Protein AF-A0AAD7ZUQ7-F1 (afdb_monomer_lite)

Sequence (195 aa):
MGGTSYNLFCIHCNQLICEVAKWKVNKKGKIAIPDIINVTTRDAEDAVNKDLLCYCGECIGEALQMKTCWKYFLNSAKITRSVIHNSDKMTDKQSSSSRKLTSNKETDKKSSLCDCNKSAEILEMKSRFENLEKQMNSMNEEYINKFKDMSKMLILYKLEITRLQEVIWSLHPEFDLNAAFTVDTSNISLALNNC

Structure (mmCIF, N/CA/C/O backbone):
data_AF-A0AAD7ZUQ7-F1
#
_entry.id   AF-A0AAD7ZUQ7-F1
#
loop_
_atom_site.group_PDB
_atom_site.id
_atom_site.type_symbol
_atom_site.label_atom_id
_atom_site.label_alt_id
_atom_site.label_comp_id
_atom_site.label_asym_id
_atom_site.label_entity_id
_atom_site.label_seq_id
_atom_site.pdbx_PDB_ins_code
_atom_site.Cartn_x
_atom_site.Cartn_y
_atom_site.Cartn_z
_atom_site.occupancy
_atom_site.B_iso_or_equiv
_atom_site.auth_seq_id
_atom_site.auth_comp_id
_atom_site.auth_asym_id
_atom_site.auth_atom_id
_atom_site.pdbx_PDB_model_num
ATOM 1 N N . MET A 1 1 ? -8.459 29.807 21.500 1.00 40.66 1 MET A N 1
ATOM 2 C CA . MET A 1 1 ? -9.681 29.098 21.060 1.00 40.66 1 MET A CA 1
ATOM 3 C C . MET A 1 1 ? -9.259 27.738 20.526 1.00 40.66 1 MET A C 1
ATOM 5 O O . MET A 1 1 ? -8.658 27.691 19.462 1.00 40.66 1 MET A O 1
ATOM 9 N N . GLY A 1 2 ? -9.452 26.669 21.303 1.00 43.59 2 GLY A N 1
ATOM 10 C CA . GLY A 1 2 ? -9.072 25.315 20.888 1.00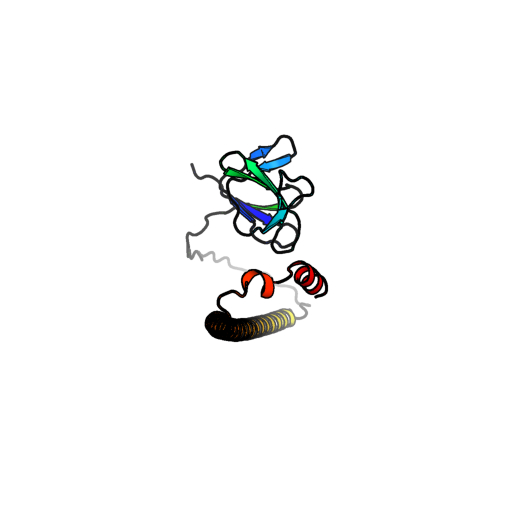 43.59 2 GLY A CA 1
ATOM 11 C C . GLY A 1 2 ? -9.994 24.830 19.773 1.00 43.59 2 GLY A C 1
ATOM 12 O O . GLY A 1 2 ? -11.207 24.801 19.959 1.00 43.59 2 GLY A O 1
ATOM 13 N N . GLY A 1 3 ? -9.439 24.525 18.601 1.00 57.44 3 GLY A N 1
ATOM 14 C CA . GLY A 1 3 ? -10.188 23.862 17.538 1.00 57.44 3 GLY A CA 1
ATOM 15 C C . GLY A 1 3 ? -10.367 22.391 17.892 1.00 57.44 3 GLY A C 1
ATOM 16 O O . GLY A 1 3 ? -9.402 21.741 18.282 1.00 57.44 3 GLY A O 1
ATOM 17 N N . THR A 1 4 ? -11.590 21.875 17.787 1.00 66.69 4 THR A N 1
ATOM 18 C CA . THR A 1 4 ? -11.849 20.438 17.896 1.00 66.69 4 THR A CA 1
ATOM 19 C C . THR A 1 4 ? -11.223 19.746 16.691 1.00 66.69 4 THR A C 1
ATOM 21 O O . THR A 1 4 ? -11.653 19.989 15.565 1.00 66.69 4 THR A O 1
ATOM 24 N N . SER A 1 5 ? -10.205 18.924 16.924 1.00 78.00 5 SER A N 1
ATOM 25 C CA . SER A 1 5 ? -9.640 18.060 15.891 1.00 78.00 5 SER A CA 1
ATOM 26 C C . SER A 1 5 ? -10.465 16.790 15.767 1.00 78.00 5 SER A C 1
ATOM 28 O O . SER A 1 5 ? -10.996 16.272 16.752 1.00 78.00 5 SER A O 1
ATOM 30 N N . TYR A 1 6 ? -10.589 16.302 14.542 1.00 82.94 6 TYR A N 1
ATOM 31 C CA . TYR A 1 6 ? -11.360 15.121 14.216 1.00 82.94 6 TYR A CA 1
ATOM 32 C C . TYR A 1 6 ? -10.500 14.148 13.424 1.00 82.94 6 TYR A C 1
ATOM 34 O O . TYR A 1 6 ? -9.771 14.547 12.516 1.00 82.94 6 TYR A O 1
ATOM 42 N N . ASN A 1 7 ? -10.679 12.869 13.719 1.00 88.56 7 ASN A N 1
ATOM 43 C CA . ASN A 1 7 ? -10.114 11.785 12.935 1.00 88.56 7 ASN A CA 1
ATOM 44 C C . ASN A 1 7 ? -11.197 11.214 12.026 1.00 88.56 7 ASN A C 1
ATOM 46 O O . ASN A 1 7 ? -12.319 10.953 12.472 1.00 88.56 7 ASN A O 1
ATOM 50 N N . LEU A 1 8 ? -10.863 11.052 10.748 1.00 88.56 8 LEU A N 1
ATOM 51 C CA . LEU A 1 8 ? -11.723 10.436 9.747 1.00 88.56 8 LEU A CA 1
ATOM 52 C C . LEU A 1 8 ? -11.263 9.007 9.495 1.00 88.56 8 LEU A C 1
ATOM 54 O O . LEU A 1 8 ? -10.104 8.774 9.157 1.00 88.56 8 LEU A O 1
ATOM 58 N N . PHE A 1 9 ? -12.193 8.070 9.620 1.00 89.94 9 PHE A N 1
ATOM 59 C CA . PHE A 1 9 ? -11.964 6.645 9.430 1.00 89.94 9 PHE A CA 1
ATOM 60 C C . PHE A 1 9 ? -12.828 6.132 8.292 1.00 89.94 9 PHE A C 1
ATOM 62 O O . PHE A 1 9 ? -13.917 6.649 8.051 1.00 89.94 9 PHE A O 1
ATOM 69 N N . CYS A 1 10 ? -12.373 5.104 7.594 1.00 90.50 10 CYS A N 1
ATOM 70 C CA . CYS A 1 10 ? -13.232 4.402 6.647 1.00 90.50 10 CYS A CA 1
ATOM 71 C C . CYS A 1 10 ? -14.245 3.538 7.407 1.00 90.50 10 CYS A C 1
ATOM 73 O O . CYS A 1 10 ? -13.874 2.841 8.346 1.00 90.50 10 CYS A O 1
ATOM 75 N N . ILE A 1 11 ? -15.506 3.531 6.975 1.00 91.88 11 ILE A N 1
ATOM 76 C CA . ILE A 1 11 ? -16.563 2.738 7.627 1.00 91.88 11 ILE A CA 1
ATOM 77 C C . ILE A 1 11 ? -16.284 1.230 7.556 1.00 91.88 11 ILE A C 1
ATOM 79 O O . ILE A 1 11 ? -16.612 0.508 8.490 1.00 91.88 11 ILE A O 1
ATOM 83 N N . HIS A 1 12 ? -15.671 0.755 6.468 1.00 89.69 12 HIS A N 1
ATOM 84 C CA . HIS A 1 12 ? -15.488 -0.677 6.225 1.00 89.69 12 HIS A CA 1
ATOM 85 C C . HIS A 1 12 ? -14.294 -1.266 6.989 1.00 89.69 12 HIS A C 1
ATOM 87 O O . HIS A 1 12 ? -14.401 -2.315 7.613 1.00 89.69 12 HIS A O 1
ATOM 93 N N . CYS A 1 13 ? -13.139 -0.602 6.913 1.00 88.56 13 CYS A N 1
ATOM 94 C CA . CYS A 1 13 ? -11.873 -1.077 7.484 1.00 88.56 13 CYS A CA 1
ATOM 95 C C . CYS A 1 13 ? -11.559 -0.451 8.854 1.00 88.56 13 CYS A C 1
ATOM 97 O O . CYS A 1 13 ? -10.597 -0.852 9.499 1.00 88.56 13 CYS A O 1
ATOM 99 N N . ASN A 1 14 ? -12.317 0.572 9.272 1.00 89.00 14 ASN A N 1
ATOM 100 C CA . ASN A 1 14 ? -12.024 1.440 10.419 1.00 89.00 14 ASN A CA 1
ATOM 101 C C . ASN A 1 14 ? -10.593 2.021 10.423 1.00 89.00 14 ASN A C 1
ATOM 103 O O . ASN A 1 14 ? -10.089 2.458 11.454 1.00 89.00 14 ASN A O 1
ATOM 107 N N . GLN A 1 15 ? -9.935 2.048 9.260 1.00 88.44 15 GLN A N 1
ATOM 108 C CA . GLN A 1 15 ? -8.589 2.584 9.105 1.00 88.44 15 GLN A CA 1
ATOM 109 C C . GLN A 1 15 ? -8.639 4.111 9.098 1.00 88.44 15 GLN A C 1
ATOM 111 O O . GLN A 1 15 ? -9.523 4.707 8.474 1.00 88.44 15 GLN A O 1
ATOM 116 N N . LEU A 1 16 ? -7.668 4.739 9.761 1.00 88.62 16 LEU A N 1
ATOM 117 C CA . LEU A 1 16 ? -7.500 6.189 9.765 1.00 88.62 16 LEU A CA 1
ATOM 118 C C . LEU A 1 16 ? -7.130 6.691 8.361 1.00 88.62 16 LEU A C 1
ATOM 120 O O . LEU A 1 16 ? -6.095 6.309 7.815 1.00 88.62 16 LEU A O 1
ATOM 124 N N . ILE A 1 17 ? -7.964 7.571 7.808 1.00 87.69 17 ILE A N 1
ATOM 125 C CA . ILE A 1 17 ? -7.781 8.199 6.492 1.00 87.69 17 ILE A CA 1
ATOM 126 C C . ILE A 1 17 ? -7.044 9.533 6.637 1.00 87.69 17 ILE A C 1
ATOM 128 O O . ILE A 1 17 ? -6.141 9.841 5.857 1.00 87.69 17 ILE A O 1
ATOM 132 N N . CYS A 1 18 ? -7.471 10.352 7.600 1.00 87.12 18 CYS A N 1
ATOM 133 C CA . CYS A 1 18 ? -7.035 11.736 7.733 1.00 87.12 18 CYS A CA 1
ATOM 134 C C . CYS A 1 18 ? -7.275 12.252 9.158 1.00 87.12 18 CYS A C 1
ATOM 136 O O . CYS A 1 18 ? -8.329 11.995 9.748 1.00 87.12 18 CYS A O 1
ATOM 138 N N . GLU A 1 19 ? -6.323 13.026 9.673 1.00 86.31 19 GLU A N 1
ATOM 139 C CA . GLU A 1 19 ? -6.466 13.818 10.893 1.00 86.31 19 GLU A CA 1
ATOM 140 C C . GLU A 1 19 ? -6.674 15.281 10.501 1.00 86.31 19 GLU A C 1
ATOM 142 O O . GLU A 1 19 ? -5.844 15.888 9.824 1.00 86.31 19 GLU A O 1
ATOM 147 N N . VAL A 1 20 ? -7.804 15.867 10.892 1.00 78.19 20 VAL A N 1
ATOM 148 C CA . VAL A 1 20 ? -8.197 17.200 10.425 1.00 78.19 20 VAL A CA 1
ATOM 149 C C . VAL A 1 20 ? -8.766 18.040 11.548 1.00 78.19 20 VAL A C 1
ATOM 151 O O . VAL A 1 20 ? -9.761 17.702 12.184 1.00 78.19 20 VAL A O 1
ATOM 154 N N . ALA A 1 21 ? -8.181 19.223 11.723 1.00 62.34 21 ALA A N 1
ATOM 155 C CA . ALA A 1 21 ? -8.730 20.248 12.602 1.00 62.34 21 ALA A CA 1
ATOM 156 C C . ALA A 1 21 ? -10.045 20.832 12.055 1.00 62.34 21 ALA A C 1
ATOM 158 O O . ALA A 1 21 ? -10.927 21.219 12.818 1.00 62.34 21 ALA A O 1
ATOM 159 N N . LYS A 1 22 ? -10.174 20.946 10.723 1.00 68.69 22 LYS A N 1
ATOM 160 C CA . LYS A 1 22 ? -11.359 21.477 10.031 1.00 68.69 22 LYS A CA 1
ATOM 161 C C . LYS A 1 22 ? -11.483 20.861 8.637 1.00 68.69 22 LYS A C 1
ATOM 163 O O . LYS A 1 22 ? -10.499 20.806 7.906 1.00 68.69 22 LYS A O 1
ATOM 168 N N . TRP A 1 23 ? -12.702 20.510 8.234 1.00 79.94 23 TRP A N 1
ATOM 169 C CA . TRP A 1 23 ? -13.040 20.156 6.852 1.00 79.94 23 TRP A CA 1
ATOM 170 C C . TRP A 1 23 ? -14.222 20.983 6.345 1.00 79.94 23 TRP A C 1
ATOM 172 O O . TRP A 1 23 ? -14.949 21.602 7.125 1.00 79.94 23 TRP A O 1
ATOM 182 N N . LYS A 1 24 ? -14.433 20.988 5.026 1.00 81.50 24 LYS A N 1
ATOM 183 C CA . LYS A 1 24 ? -15.590 21.637 4.389 1.00 81.50 24 LYS A CA 1
ATOM 184 C C . LYS A 1 24 ? -16.377 20.615 3.587 1.00 81.50 24 LYS A C 1
ATOM 186 O O . LYS A 1 24 ? -15.788 19.834 2.855 1.00 81.50 24 LYS A O 1
ATOM 191 N N . VAL A 1 25 ? -17.702 20.645 3.678 1.00 83.69 25 VAL A N 1
ATOM 192 C CA . VAL A 1 25 ? -18.568 19.834 2.812 1.00 83.69 25 VAL A CA 1
ATOM 193 C C . VAL A 1 25 ? -18.953 20.673 1.597 1.00 83.69 25 VAL A C 1
ATOM 195 O O . VAL A 1 25 ? -19.347 21.831 1.740 1.00 83.69 25 VAL A O 1
ATOM 198 N N . ASN A 1 26 ? -18.781 20.132 0.394 1.00 82.94 26 ASN A N 1
ATOM 199 C CA . ASN A 1 26 ? -19.150 20.823 -0.838 1.00 82.94 26 ASN A CA 1
ATOM 200 C C . ASN A 1 26 ? -20.665 20.713 -1.114 1.00 82.94 26 ASN A C 1
ATOM 202 O O . ASN A 1 26 ? -21.381 19.947 -0.473 1.00 82.94 26 ASN A O 1
ATOM 206 N N . LYS A 1 27 ? -21.162 21.446 -2.121 1.00 81.38 27 LYS A N 1
ATOM 207 C CA . LYS A 1 27 ? -22.586 21.414 -2.522 1.00 81.38 27 LYS A CA 1
ATOM 208 C C . LYS A 1 27 ? -23.075 20.031 -2.988 1.00 81.38 27 LYS A C 1
ATOM 210 O O . LYS A 1 27 ? -24.276 19.815 -3.052 1.00 81.38 27 LYS A O 1
ATOM 215 N N . LYS A 1 28 ? -22.158 19.113 -3.314 1.00 80.75 28 LYS A N 1
ATOM 216 C CA . LYS A 1 28 ? -22.439 17.723 -3.706 1.00 80.75 28 LYS A CA 1
ATOM 217 C C . LYS A 1 28 ? -22.363 16.746 -2.518 1.00 80.75 28 LYS A C 1
ATOM 219 O O . LYS A 1 28 ? -22.351 15.542 -2.734 1.00 80.75 28 LYS A O 1
ATOM 224 N N . GLY A 1 29 ? -22.250 17.237 -1.279 1.00 82.00 29 GLY A N 1
ATOM 225 C CA . GLY A 1 29 ? -22.188 16.398 -0.076 1.00 82.00 29 GLY A CA 1
ATOM 226 C C . GLY A 1 29 ? -20.851 15.679 0.160 1.00 82.00 29 GLY A C 1
ATOM 227 O O . GLY A 1 29 ? -20.760 14.856 1.073 1.00 82.00 29 GLY A O 1
ATOM 228 N N . LYS A 1 30 ? -19.807 15.985 -0.625 1.00 87.31 30 LYS A N 1
ATOM 229 C CA . LYS A 1 30 ? -18.455 15.425 -0.458 1.00 87.31 30 LYS A CA 1
ATOM 230 C C . LYS A 1 30 ? -17.629 16.274 0.508 1.00 87.31 30 LYS A C 1
ATOM 232 O O . LYS A 1 30 ? -17.716 17.504 0.491 1.00 87.31 30 LYS A O 1
ATOM 237 N N . ILE A 1 31 ? -16.807 15.627 1.326 1.00 87.81 31 ILE A N 1
ATOM 238 C CA . ILE A 1 31 ? -15.946 16.269 2.321 1.00 87.81 31 ILE A CA 1
ATOM 239 C C . ILE A 1 31 ? -14.605 16.620 1.680 1.00 87.81 31 ILE A C 1
ATOM 241 O O . ILE A 1 31 ? -13.828 15.740 1.335 1.00 87.81 31 ILE A O 1
ATOM 245 N N . ALA A 1 32 ? -14.329 17.910 1.526 1.00 88.56 32 ALA A N 1
ATOM 246 C CA . ALA A 1 32 ? -13.039 18.414 1.088 1.00 88.56 32 ALA A CA 1
ATOM 247 C C . ALA A 1 32 ? -12.053 18.424 2.261 1.00 88.56 32 ALA A C 1
ATOM 249 O O . ALA A 1 32 ? -12.310 19.076 3.284 1.00 88.56 32 ALA A O 1
ATOM 250 N N . ILE A 1 33 ? -10.926 17.739 2.080 1.00 86.94 33 ILE A N 1
ATOM 251 C CA . ILE A 1 33 ? -9.844 17.650 3.064 1.00 86.94 33 ILE A CA 1
ATOM 252 C C . ILE A 1 33 ? -8.528 18.176 2.473 1.00 86.94 33 ILE A C 1
ATOM 254 O O . ILE A 1 33 ? -8.328 18.096 1.257 1.00 86.94 33 ILE A O 1
ATOM 258 N N . PRO A 1 34 ? -7.660 18.772 3.308 1.00 79.94 34 PRO A N 1
ATOM 259 C CA . PRO A 1 34 ? -6.405 19.355 2.848 1.00 79.94 34 PRO A CA 1
ATOM 260 C C . PRO A 1 34 ? -5.344 18.302 2.528 1.00 79.94 34 PRO A C 1
ATOM 262 O O . PRO A 1 34 ? -4.532 18.539 1.641 1.00 79.94 34 PRO A O 1
ATOM 265 N N . ASP A 1 35 ? -5.355 17.171 3.232 1.00 81.25 35 ASP A N 1
ATOM 266 C CA . ASP A 1 35 ? -4.316 16.152 3.125 1.00 81.25 35 ASP A CA 1
ATOM 267 C C . ASP A 1 35 ? -4.860 14.762 3.470 1.00 81.25 35 ASP A C 1
ATOM 269 O O . ASP A 1 35 ? -5.930 14.644 4.074 1.00 81.25 35 ASP A O 1
ATOM 273 N N . ILE A 1 36 ? -4.131 13.723 3.080 1.00 83.06 36 ILE A N 1
ATOM 274 C CA . ILE A 1 36 ? -4.490 12.318 3.261 1.00 83.06 36 ILE A CA 1
ATOM 275 C C . ILE A 1 36 ? -3.282 11.500 3.731 1.00 83.06 36 ILE A C 1
ATOM 277 O O . ILE A 1 36 ? -2.163 11.761 3.313 1.00 83.06 36 ILE A O 1
ATOM 281 N N . ILE A 1 37 ? -3.506 10.498 4.588 1.00 79.06 37 ILE A N 1
ATOM 282 C CA . ILE A 1 37 ? -2.415 9.710 5.187 1.00 79.06 37 ILE A CA 1
ATOM 283 C C . ILE A 1 37 ? -2.319 8.325 4.533 1.00 79.06 37 ILE A C 1
ATOM 285 O O . ILE A 1 37 ? -1.346 8.023 3.851 1.00 79.06 37 ILE A O 1
ATOM 289 N N . ASN A 1 38 ? -3.341 7.481 4.714 1.00 68.56 38 ASN A N 1
ATOM 290 C CA . ASN A 1 38 ? -3.289 6.055 4.363 1.00 68.56 38 ASN A CA 1
ATOM 291 C C . ASN A 1 38 ? -4.295 5.698 3.262 1.00 68.56 38 ASN A C 1
ATOM 293 O O . ASN A 1 38 ? -5.295 5.021 3.509 1.00 68.56 38 ASN A O 1
ATOM 297 N N . VAL A 1 39 ? -4.053 6.181 2.048 1.00 80.25 39 VAL A N 1
ATOM 298 C CA . VAL A 1 39 ? -4.962 5.994 0.906 1.00 80.25 39 VAL A CA 1
ATOM 299 C C . VAL A 1 39 ? -4.156 5.731 -0.350 1.00 80.25 39 VAL A C 1
ATOM 301 O O . VAL A 1 39 ? -3.125 6.361 -0.577 1.00 80.25 39 VAL A O 1
ATOM 304 N N . THR A 1 40 ? -4.646 4.814 -1.175 1.00 83.69 40 THR A N 1
ATOM 305 C CA . THR A 1 40 ? -4.102 4.559 -2.509 1.00 83.69 40 THR A CA 1
ATOM 306 C C . THR A 1 40 ? -4.994 5.209 -3.562 1.00 83.69 40 THR A C 1
ATOM 308 O O . THR A 1 40 ? -6.180 5.451 -3.331 1.00 83.69 40 THR A O 1
ATOM 311 N N . THR A 1 41 ? -4.423 5.545 -4.720 1.00 84.31 41 THR A N 1
ATOM 312 C CA . THR A 1 41 ? -5.174 6.119 -5.844 1.00 84.31 41 THR A CA 1
ATOM 313 C C . THR A 1 41 ? -5.295 5.112 -6.975 1.00 84.31 41 THR A C 1
ATOM 315 O O . THR A 1 41 ? -4.293 4.492 -7.334 1.00 84.31 41 THR A O 1
ATOM 318 N N . ARG A 1 42 ? -6.471 5.014 -7.591 1.00 85.31 42 ARG A N 1
ATOM 319 C CA . ARG A 1 42 ? -6.692 4.285 -8.847 1.00 85.31 42 ARG A CA 1
ATOM 320 C C . ARG A 1 42 ? -7.170 5.265 -9.911 1.00 85.31 42 ARG A C 1
ATOM 322 O O . ARG A 1 42 ? -7.881 6.211 -9.584 1.00 85.31 42 ARG A O 1
ATOM 329 N N . ASP A 1 43 ? -6.773 5.070 -11.162 1.00 83.25 43 ASP A N 1
ATOM 330 C CA . ASP A 1 43 ? -7.296 5.894 -12.252 1.00 83.25 43 ASP A CA 1
ATOM 331 C C . ASP A 1 43 ? -8.809 5.665 -12.368 1.00 83.25 43 ASP A C 1
ATOM 333 O O . ASP A 1 43 ? -9.268 4.520 -12.401 1.00 83.25 43 ASP A O 1
ATOM 337 N N . ALA A 1 44 ? -9.583 6.752 -12.321 1.00 76.12 44 ALA A N 1
ATOM 338 C CA . ALA A 1 44 ? -11.022 6.677 -12.525 1.00 76.12 44 ALA A CA 1
ATOM 339 C C . ALA A 1 44 ? -11.315 6.518 -14.025 1.00 76.12 44 ALA A C 1
ATOM 341 O O . ALA A 1 44 ? -10.471 6.823 -14.868 1.00 76.12 44 ALA A O 1
ATOM 342 N N . GLU A 1 45 ? -12.529 6.079 -14.363 1.00 72.12 45 GLU A N 1
ATOM 343 C CA . GLU A 1 45 ? -12.979 5.958 -15.761 1.00 72.12 45 GLU A CA 1
ATOM 344 C C . GLU A 1 45 ? -12.873 7.295 -16.523 1.00 72.12 45 GLU A C 1
ATOM 346 O O . GLU A 1 45 ? -12.614 7.318 -17.725 1.00 72.12 45 GLU A O 1
ATOM 351 N N . ASP A 1 46 ? -12.974 8.412 -15.797 1.00 67.12 46 ASP A N 1
ATOM 352 C CA . ASP A 1 46 ? -12.708 9.753 -16.301 1.00 67.12 46 ASP A CA 1
ATOM 353 C C . ASP A 1 46 ? -11.246 10.153 -16.042 1.00 67.12 46 ASP A C 1
ATOM 355 O O . ASP A 1 46 ? -10.856 10.405 -14.901 1.00 67.12 46 ASP A O 1
ATOM 359 N N . ALA A 1 47 ? -10.458 10.331 -17.111 1.00 62.03 47 ALA A N 1
ATOM 360 C CA . ALA A 1 47 ? -9.010 10.616 -17.089 1.00 62.03 47 ALA A CA 1
ATOM 361 C C . ALA A 1 47 ? -8.558 11.864 -16.286 1.00 62.03 47 ALA A C 1
ATOM 363 O O . ALA A 1 47 ? -7.363 12.127 -16.158 1.00 62.03 47 ALA A O 1
ATOM 364 N N . VAL A 1 48 ? -9.495 12.662 -15.771 1.00 74.06 48 VAL A N 1
ATOM 365 C CA . VAL A 1 48 ? -9.236 13.888 -14.997 1.00 74.06 48 VAL A CA 1
ATOM 366 C C . VAL A 1 48 ? -9.241 13.627 -13.483 1.00 74.06 48 VAL A C 1
ATOM 368 O O . VAL A 1 48 ? -8.643 14.391 -12.720 1.00 74.06 48 VAL A O 1
ATOM 371 N N . ASN A 1 49 ? -9.893 12.549 -13.040 1.00 83.62 49 ASN A N 1
ATOM 372 C CA . ASN A 1 49 ? -10.073 12.217 -11.631 1.00 83.62 49 ASN A CA 1
ATOM 373 C C . ASN A 1 49 ? -9.358 10.904 -11.294 1.00 83.62 49 ASN A C 1
ATOM 375 O O . ASN A 1 49 ? -9.207 10.022 -12.134 1.00 83.62 49 ASN A O 1
ATOM 379 N N . LYS A 1 50 ? -8.949 10.755 -10.034 1.00 88.75 50 LYS A N 1
ATOM 380 C CA . LYS A 1 50 ? -8.513 9.467 -9.487 1.00 88.75 50 LYS A CA 1
ATOM 381 C C . LYS A 1 50 ? -9.437 9.048 -8.356 1.00 88.75 50 LYS A C 1
ATOM 383 O O . LYS A 1 50 ? -9.789 9.879 -7.522 1.00 88.75 50 LYS A O 1
ATOM 388 N N . ASP A 1 51 ? -9.788 7.774 -8.296 1.00 90.56 51 ASP A N 1
ATOM 389 C CA . ASP A 1 51 ? -10.487 7.190 -7.155 1.00 90.56 51 ASP A CA 1
ATOM 390 C C . ASP A 1 51 ? -9.534 7.113 -5.955 1.00 90.56 51 ASP A C 1
ATOM 392 O O . ASP A 1 51 ? -8.383 6.696 -6.095 1.00 90.56 51 ASP A O 1
ATOM 396 N N . LEU A 1 52 ? -10.015 7.486 -4.769 1.00 91.12 52 LEU A N 1
ATOM 397 C CA . LEU A 1 52 ? -9.325 7.280 -3.493 1.00 91.12 52 LEU A CA 1
ATOM 398 C C . LEU A 1 52 ? -9.803 5.972 -2.866 1.00 91.12 52 LEU A C 1
ATOM 400 O O . LEU A 1 52 ? -10.990 5.835 -2.570 1.00 91.12 52 LEU A O 1
ATOM 404 N N . LEU A 1 53 ? -8.886 5.044 -2.601 1.00 91.44 53 LEU A N 1
ATOM 405 C CA . LEU A 1 53 ? -9.179 3.729 -2.033 1.00 91.44 53 LEU A CA 1
ATOM 406 C C . LEU A 1 53 ? -8.636 3.609 -0.595 1.00 91.44 53 LEU A C 1
ATOM 408 O O . LEU A 1 53 ? -7.457 3.893 -0.359 1.00 91.44 53 LEU A O 1
ATOM 412 N N . CYS A 1 54 ? -9.459 3.153 0.371 1.00 90.06 54 CYS A N 1
ATOM 413 C CA . CYS A 1 54 ? -8.926 2.652 1.656 1.00 90.06 54 CYS A CA 1
ATOM 414 C C . CYS A 1 54 ? -7.939 1.523 1.341 1.00 90.06 54 CYS A C 1
ATOM 416 O O . CYS A 1 54 ? -8.069 0.818 0.343 1.00 90.06 54 CYS A O 1
ATOM 418 N N . TYR A 1 55 ? -7.015 1.277 2.262 1.00 85.31 55 TYR A N 1
ATOM 419 C CA . TYR A 1 55 ? -6.219 0.057 2.301 1.00 85.31 55 TYR A CA 1
ATOM 420 C C . TYR A 1 55 ? -7.034 -1.240 2.096 1.00 85.31 55 TYR A C 1
ATOM 422 O O . TYR A 1 55 ? -6.537 -2.182 1.494 1.00 85.31 55 TYR A O 1
ATOM 430 N N . CYS A 1 56 ? -8.303 -1.290 2.522 1.00 86.38 56 CYS A N 1
ATOM 431 C CA . CYS A 1 56 ? -9.182 -2.439 2.275 1.00 86.38 56 CYS A CA 1
ATOM 432 C C . CYS A 1 56 ? -9.756 -2.526 0.851 1.00 86.38 56 CYS A C 1
ATOM 434 O O . CYS A 1 56 ? -10.639 -3.340 0.611 1.00 86.38 56 CYS A O 1
ATOM 436 N N . GLY A 1 57 ? -9.333 -1.655 -0.066 1.00 85.62 57 GLY A N 1
ATOM 437 C CA . GLY A 1 57 ? -9.808 -1.601 -1.449 1.00 85.62 57 GLY A CA 1
ATOM 438 C C . GLY A 1 57 ? -11.111 -0.822 -1.655 1.00 85.62 57 GLY A C 1
ATOM 439 O O . GLY A 1 57 ? -11.494 -0.574 -2.795 1.00 85.62 57 GLY A O 1
ATOM 440 N N . GLU A 1 58 ? -11.780 -0.384 -0.584 1.00 90.19 58 GLU A N 1
ATOM 441 C CA . GLU A 1 58 ? -13.038 0.362 -0.690 1.00 90.19 58 GLU A CA 1
ATOM 442 C C . GLU A 1 58 ? -12.797 1.769 -1.249 1.00 90.19 58 GLU A C 1
ATOM 444 O O . GLU A 1 58 ? -11.987 2.527 -0.712 1.00 90.19 58 GLU A O 1
ATOM 449 N N . CYS A 1 59 ? -13.539 2.158 -2.288 1.00 91.00 59 CYS A N 1
ATOM 450 C CA . CYS A 1 59 ? -13.466 3.512 -2.838 1.00 91.00 59 CYS A CA 1
ATOM 451 C C . CYS A 1 59 ? -14.151 4.512 -1.904 1.00 91.00 59 CYS A C 1
ATOM 453 O O . CYS A 1 59 ? -15.375 4.532 -1.812 1.00 91.00 59 CYS A O 1
ATOM 455 N N . ILE A 1 60 ? -13.375 5.351 -1.224 1.00 92.19 60 ILE A N 1
ATOM 456 C CA . ILE A 1 60 ? -13.823 6.290 -0.185 1.00 92.19 60 ILE A CA 1
ATOM 457 C C . ILE A 1 60 ? -13.949 7.733 -0.679 1.00 92.19 60 ILE A C 1
ATOM 459 O O . ILE A 1 60 ? -14.437 8.592 0.060 1.00 92.19 60 ILE A O 1
ATOM 463 N N . GLY A 1 61 ? -13.541 8.029 -1.910 1.00 91.62 61 GLY A N 1
ATOM 464 C CA . GLY A 1 61 ? -13.587 9.383 -2.447 1.00 91.62 61 GLY A CA 1
ATOM 465 C C . GLY A 1 61 ? -12.884 9.526 -3.786 1.00 91.62 61 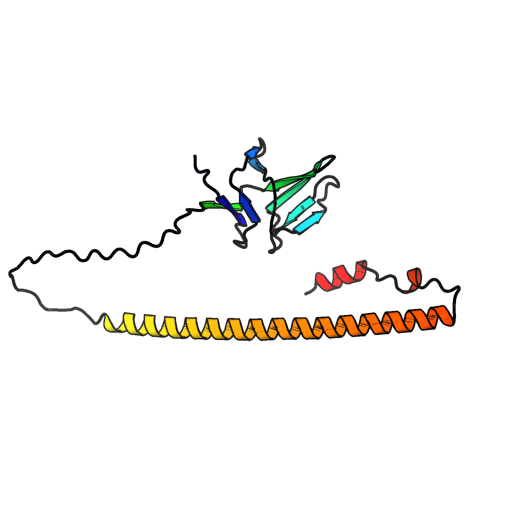GLY A C 1
ATOM 466 O O . GLY A 1 61 ? -12.612 8.546 -4.465 1.00 91.62 61 GLY A O 1
ATOM 467 N N . GLU A 1 62 ? -12.565 10.765 -4.134 1.00 91.94 62 GLU A N 1
ATOM 468 C CA . GLU A 1 62 ? -11.903 11.135 -5.381 1.00 91.94 62 GLU A CA 1
ATOM 469 C C . GLU A 1 62 ? -10.807 12.175 -5.116 1.00 91.94 62 GLU A C 1
ATOM 471 O O . GLU A 1 62 ? -10.958 13.073 -4.278 1.00 91.94 62 GLU A O 1
ATOM 476 N N . ALA A 1 63 ? -9.717 12.080 -5.868 1.00 90.06 63 ALA A N 1
ATOM 477 C CA . ALA A 1 63 ? -8.664 13.073 -5.959 1.00 90.06 63 ALA A CA 1
ATOM 478 C C . ALA A 1 63 ? -8.761 13.789 -7.310 1.00 90.06 63 ALA A C 1
ATOM 480 O O . ALA A 1 63 ? -8.753 13.164 -8.370 1.00 90.06 63 ALA A O 1
ATOM 481 N N . LEU A 1 64 ? -8.836 15.116 -7.260 1.00 88.06 64 LEU A N 1
ATOM 482 C CA . LEU A 1 64 ? -8.871 15.979 -8.432 1.00 88.06 64 LEU A CA 1
ATOM 483 C C . LEU A 1 64 ? -7.525 16.682 -8.577 1.00 88.06 64 LEU A C 1
ATOM 485 O O . LEU A 1 64 ? -7.101 17.407 -7.668 1.00 88.06 64 LEU A O 1
ATOM 489 N N . GLN A 1 65 ? -6.890 16.528 -9.736 1.00 85.00 65 GLN A N 1
ATOM 490 C CA . GLN A 1 65 ? -5.699 17.297 -10.062 1.00 85.00 65 GLN A CA 1
ATOM 491 C C . GLN A 1 65 ? -6.105 18.713 -10.482 1.00 85.00 65 GLN A C 1
ATOM 493 O O . GLN A 1 65 ? -6.790 18.923 -11.481 1.00 85.00 65 GLN A O 1
ATOM 498 N N . MET A 1 66 ? -5.683 19.715 -9.714 1.00 81.38 66 MET A N 1
ATOM 499 C CA . MET A 1 66 ? -5.720 21.113 -10.138 1.00 81.38 66 MET A CA 1
ATOM 500 C C . MET A 1 66 ? -4.337 21.541 -10.634 1.00 81.38 66 MET A C 1
ATOM 502 O O . MET A 1 66 ? -3.342 20.880 -10.353 1.00 81.38 66 MET A O 1
ATOM 506 N N . LYS A 1 67 ? -4.271 22.678 -11.345 1.00 81.38 67 LYS A N 1
ATOM 507 C CA . LYS A 1 67 ? -3.065 23.197 -12.029 1.00 81.38 67 LYS A CA 1
ATOM 508 C C . LYS A 1 67 ? -1.750 23.053 -11.245 1.00 81.38 67 LYS A C 1
ATOM 510 O O . LYS A 1 67 ? -0.717 22.838 -11.863 1.00 81.38 67 LYS A O 1
ATOM 515 N N . THR A 1 68 ? -1.779 23.206 -9.921 1.00 82.81 68 THR A N 1
ATOM 516 C CA . THR A 1 68 ? -0.583 23.167 -9.064 1.00 82.81 68 THR A CA 1
ATOM 517 C C . THR A 1 68 ? -0.708 22.255 -7.842 1.00 82.81 68 THR A C 1
ATOM 519 O O . THR A 1 68 ? 0.247 22.149 -7.079 1.00 82.81 68 THR A O 1
ATOM 522 N N . CYS A 1 69 ? -1.859 21.616 -7.608 1.00 82.25 69 CYS A N 1
ATOM 523 C CA . CYS A 1 69 ? -2.063 20.798 -6.412 1.00 82.25 69 CYS A CA 1
ATOM 524 C C . CYS A 1 69 ? -3.190 19.776 -6.568 1.00 82.25 69 CYS A C 1
ATOM 526 O O . CYS A 1 69 ? -4.115 19.950 -7.363 1.00 82.25 69 CYS A O 1
ATOM 528 N N . TRP A 1 70 ? -3.128 18.733 -5.746 1.00 84.75 70 TRP A N 1
ATOM 529 C CA . TRP A 1 70 ? -4.213 17.777 -5.581 1.00 84.75 70 TRP A CA 1
ATOM 530 C C . TRP A 1 70 ? -5.244 18.304 -4.587 1.00 84.75 70 TRP A C 1
ATOM 532 O O . TRP A 1 70 ? -4.902 18.912 -3.572 1.00 84.75 70 TRP A O 1
ATOM 542 N N . LYS A 1 71 ? -6.523 18.073 -4.888 1.00 88.00 71 LYS A N 1
ATOM 543 C CA . LYS A 1 71 ? -7.625 18.277 -3.947 1.00 88.00 71 LYS A CA 1
ATOM 544 C C . LYS A 1 71 ? -8.340 16.964 -3.707 1.00 88.00 71 LYS A C 1
ATOM 546 O O . LYS A 1 71 ? -8.738 16.299 -4.660 1.00 88.00 71 LYS A O 1
ATOM 551 N N . TYR A 1 72 ? -8.554 16.647 -2.440 1.00 89.81 72 TYR A N 1
ATOM 552 C CA . TYR A 1 72 ? -9.144 15.385 -2.022 1.00 89.81 72 TYR A CA 1
ATOM 553 C C . TYR A 1 72 ? -10.577 15.594 -1.544 1.00 89.81 72 TYR A C 1
ATOM 555 O O . TYR A 1 72 ? -10.863 16.491 -0.742 1.00 89.81 72 TYR A O 1
ATOM 563 N N . PHE A 1 73 ? -11.479 14.754 -2.042 1.00 90.81 73 PHE A N 1
ATOM 564 C CA . PHE A 1 73 ? -12.899 14.792 -1.729 1.00 90.81 73 PHE A CA 1
ATOM 565 C C . PHE A 1 73 ? -13.365 13.413 -1.271 1.00 90.81 73 PHE A C 1
ATOM 567 O O . PHE A 1 73 ? -13.473 12.494 -2.073 1.00 90.81 73 PHE A O 1
ATOM 574 N N . LEU A 1 74 ? -13.692 13.275 0.010 1.00 91.25 74 LEU A N 1
ATOM 575 C CA . LEU A 1 74 ? -14.212 12.031 0.572 1.00 91.25 74 LEU A CA 1
ATOM 576 C C . LEU A 1 74 ? -15.737 11.952 0.459 1.00 91.25 74 LEU A C 1
ATOM 578 O O . LEU A 1 74 ? -16.446 12.957 0.574 1.00 91.25 74 LEU A O 1
ATOM 582 N N . ASN A 1 75 ? -16.254 10.742 0.276 1.00 91.25 75 ASN A N 1
ATOM 583 C CA . ASN A 1 75 ? -17.680 10.466 0.329 1.00 91.25 75 ASN A CA 1
ATOM 584 C C . ASN A 1 75 ? -18.128 10.337 1.791 1.00 91.25 75 ASN A C 1
ATOM 586 O O . ASN A 1 75 ? -17.697 9.429 2.497 1.00 91.25 75 ASN A O 1
ATOM 590 N N . SER A 1 76 ? -19.022 11.226 2.229 1.00 87.38 76 SER A N 1
ATOM 591 C CA . SER A 1 76 ? -19.546 11.251 3.600 1.00 87.38 76 SER A CA 1
ATOM 592 C C . SER A 1 76 ? -20.249 9.953 4.010 1.00 87.38 76 SER A C 1
ATOM 594 O O . SER A 1 76 ? -20.209 9.599 5.182 1.00 87.38 76 SER A O 1
ATOM 596 N N . ALA A 1 77 ? -20.821 9.209 3.059 1.00 88.19 77 ALA A N 1
ATOM 597 C CA . ALA A 1 77 ? -21.475 7.926 3.320 1.00 88.19 77 ALA A CA 1
ATOM 598 C C . ALA A 1 77 ? -20.496 6.765 3.563 1.00 88.19 77 ALA A C 1
ATOM 600 O O . ALA A 1 77 ? -20.933 5.685 3.945 1.00 88.19 77 ALA A O 1
ATOM 601 N N . LYS A 1 78 ? -19.195 6.963 3.315 1.00 90.06 78 LYS A N 1
ATOM 602 C CA . LYS A 1 78 ? -18.157 5.923 3.418 1.00 90.06 78 LYS A CA 1
ATOM 603 C C . LYS A 1 78 ? -17.138 6.187 4.527 1.00 90.06 78 LYS A C 1
ATOM 605 O O . LYS A 1 78 ? -16.177 5.428 4.679 1.00 90.06 78 LYS A O 1
ATOM 610 N N . ILE A 1 79 ? -17.349 7.248 5.307 1.00 89.38 79 ILE A N 1
ATOM 611 C CA . ILE A 1 79 ? -16.434 7.685 6.361 1.00 89.38 79 ILE A CA 1
ATOM 612 C C . ILE A 1 79 ? -17.145 7.921 7.692 1.00 89.38 79 ILE A C 1
ATOM 614 O O . ILE A 1 79 ? -18.249 8.459 7.753 1.00 89.38 79 ILE A O 1
ATOM 618 N N . THR A 1 80 ? -16.459 7.565 8.769 1.00 88.81 80 THR A N 1
ATOM 619 C CA . THR A 1 80 ? -16.859 7.806 10.156 1.00 88.81 80 THR A CA 1
ATOM 620 C C . THR A 1 80 ? -15.954 8.874 10.758 1.00 88.81 80 THR A C 1
ATOM 622 O O . THR A 1 80 ? -14.790 8.998 10.379 1.00 88.81 80 THR A O 1
ATOM 625 N N . ARG A 1 81 ? -16.464 9.651 11.718 1.00 86.44 81 ARG A N 1
ATOM 626 C CA . ARG A 1 81 ? -15.684 10.672 12.434 1.00 86.44 81 ARG A CA 1
ATOM 627 C C . ARG A 1 81 ? -15.549 10.329 13.912 1.00 86.44 81 ARG A C 1
ATOM 629 O O . ARG A 1 81 ? -16.541 9.962 14.537 1.00 86.44 81 ARG A O 1
ATOM 636 N N . SER A 1 82 ? -14.361 10.537 14.467 1.00 83.38 82 SER A N 1
ATOM 637 C CA . SER A 1 82 ? -14.119 10.546 15.912 1.00 83.38 82 SER A CA 1
ATOM 638 C C . SER A 1 82 ? -13.591 11.906 16.350 1.00 83.38 82 SER A C 1
ATOM 640 O O . SER A 1 82 ? -12.834 12.547 15.620 1.00 83.38 82 SER A O 1
ATOM 642 N N . VAL A 1 83 ? -14.008 12.358 17.529 1.00 79.25 83 VAL A N 1
ATOM 643 C CA . VAL A 1 83 ? -13.529 13.602 18.139 1.00 79.25 83 VAL A CA 1
ATOM 644 C C . VAL A 1 83 ? -12.247 13.302 18.902 1.00 79.25 83 VAL A C 1
ATOM 646 O O . VAL A 1 83 ? -12.243 12.443 19.781 1.00 79.25 83 VAL A O 1
ATOM 649 N N . ILE A 1 84 ? -11.175 14.040 18.616 1.00 71.56 84 ILE A N 1
ATOM 650 C CA . ILE A 1 84 ? -9.969 13.992 19.440 1.00 71.56 84 ILE A CA 1
ATOM 651 C C . ILE A 1 84 ? -10.233 14.849 20.677 1.00 71.56 84 ILE A C 1
ATOM 653 O O . ILE A 1 84 ? -10.136 16.080 20.647 1.00 71.56 84 ILE A O 1
ATOM 657 N N . HIS A 1 85 ? -10.594 14.204 21.781 1.00 58.66 85 HIS A N 1
ATOM 658 C CA . HIS A 1 85 ? -10.483 14.833 23.086 1.00 58.66 85 HIS A CA 1
ATOM 659 C C . HIS A 1 85 ? -9.017 14.756 23.507 1.00 58.66 85 HIS A C 1
ATOM 661 O O . HIS A 1 85 ? -8.528 13.686 23.850 1.00 58.66 85 HIS A O 1
ATOM 667 N N . ASN A 1 86 ? -8.313 15.891 23.497 1.00 49.59 86 ASN A N 1
ATOM 668 C CA . ASN A 1 86 ? -7.042 16.012 24.211 1.00 49.59 86 ASN A CA 1
ATOM 669 C C . ASN A 1 86 ? -7.325 15.929 25.719 1.00 49.59 86 ASN A C 1
ATOM 671 O O . ASN A 1 86 ? -7.388 16.946 26.409 1.00 49.59 86 ASN A O 1
ATOM 675 N N . SER A 1 87 ? -7.542 14.720 26.222 1.00 44.19 87 SER A N 1
ATOM 676 C CA . SER A 1 87 ? -7.579 14.406 27.644 1.00 44.19 87 SER A CA 1
ATOM 677 C C . SER A 1 87 ? -6.385 13.533 28.003 1.00 44.19 87 SER A C 1
ATOM 679 O O . SER A 1 87 ? -6.554 12.442 28.527 1.00 44.19 87 SER A O 1
ATOM 681 N N . ASP A 1 88 ? -5.183 14.049 27.755 1.00 39.03 88 ASP A N 1
ATOM 682 C CA . ASP A 1 88 ? -3.986 13.631 28.481 1.00 39.03 88 ASP A CA 1
ATOM 683 C C . ASP A 1 88 ? -3.583 14.752 29.438 1.00 39.03 88 ASP A C 1
ATOM 685 O O . ASP A 1 88 ? -2.705 15.580 29.196 1.00 39.03 88 ASP A O 1
ATOM 689 N N . LYS A 1 89 ? -4.283 14.780 30.570 1.00 35.91 89 LYS A N 1
ATOM 690 C CA . LYS A 1 89 ? -3.661 15.128 31.842 1.00 35.91 89 LYS A CA 1
ATOM 691 C C . LYS A 1 89 ? -4.002 14.019 32.815 1.00 35.91 89 LYS A C 1
ATOM 693 O O . LYS A 1 89 ? -5.102 13.984 33.364 1.00 35.91 89 LYS A O 1
ATOM 698 N N . MET A 1 90 ? -3.023 13.141 33.025 1.00 46.31 90 MET A N 1
ATOM 699 C CA . MET A 1 90 ? -2.931 12.326 34.226 1.00 46.31 90 MET A CA 1
ATOM 700 C C . MET A 1 90 ? -3.342 13.164 35.435 1.00 46.31 90 MET A C 1
ATOM 702 O O . MET A 1 90 ? -2.710 14.165 35.773 1.00 46.31 90 MET A O 1
ATOM 706 N N . THR A 1 91 ? -4.437 12.768 36.065 1.00 34.94 91 THR A N 1
ATOM 707 C CA . THR A 1 91 ? -4.727 13.147 37.439 1.00 34.94 91 THR A CA 1
ATOM 708 C C . THR A 1 91 ? -5.080 11.870 38.172 1.00 34.94 91 THR A C 1
ATOM 710 O O . THR A 1 91 ? -6.242 11.498 38.293 1.00 34.94 91 THR A O 1
ATOM 713 N N . ASP A 1 92 ? -4.037 11.217 38.682 1.00 35.81 92 ASP A N 1
ATOM 714 C CA . ASP A 1 92 ? -4.133 10.530 39.961 1.00 35.81 92 ASP A CA 1
ATOM 715 C C . ASP A 1 92 ? -4.721 11.524 40.969 1.00 35.81 92 ASP A C 1
ATOM 717 O O . ASP A 1 92 ? -4.061 12.457 41.431 1.00 35.81 92 ASP A O 1
ATOM 721 N N . LYS A 1 93 ? -6.007 11.367 41.277 1.00 36.59 93 LYS A N 1
ATOM 722 C CA . LYS A 1 93 ? -6.619 11.967 42.458 1.00 36.59 93 LYS A CA 1
ATOM 723 C C . LYS A 1 93 ? -7.363 10.891 43.225 1.00 36.59 93 LYS A C 1
ATOM 725 O O . LYS A 1 93 ? -8.542 10.626 43.005 1.00 36.59 93 LYS A O 1
ATOM 730 N N . GLN A 1 94 ? -6.638 10.335 44.194 1.00 39.47 94 GLN A N 1
ATOM 731 C CA . GLN A 1 94 ? -7.207 9.882 45.455 1.00 39.47 94 GLN A CA 1
ATOM 732 C C . GLN A 1 94 ? -8.320 10.834 45.911 1.00 39.47 94 GLN A C 1
ATOM 734 O O . GLN A 1 94 ? -8.113 12.039 46.051 1.00 39.47 94 GLN A O 1
ATOM 739 N N . SER A 1 95 ? -9.493 10.277 46.192 1.00 30.16 95 SER A N 1
ATOM 740 C CA . SER A 1 95 ? -10.464 10.885 47.101 1.00 30.16 95 SER A CA 1
ATOM 741 C C . SER A 1 95 ? -11.384 9.815 47.691 1.00 30.16 95 SER A C 1
ATOM 743 O O . SER A 1 95 ? -12.588 9.797 47.474 1.00 30.16 95 SER A O 1
ATOM 745 N N . SER A 1 96 ? -10.819 8.911 48.495 1.00 33.78 96 SER A N 1
ATOM 746 C CA . SER A 1 96 ? -11.597 8.195 49.509 1.00 33.78 96 SER A CA 1
ATOM 747 C C . SER A 1 96 ? -11.712 9.091 50.746 1.00 33.78 96 SER A C 1
ATOM 749 O O . SER A 1 96 ? -10.854 9.060 51.627 1.00 33.78 96 SER A O 1
ATOM 751 N N . SER A 1 97 ? -12.753 9.924 50.787 1.00 32.16 97 SER A N 1
ATOM 752 C CA . SER A 1 97 ? -13.147 10.672 51.983 1.00 32.16 97 SER A CA 1
ATOM 753 C C . SER A 1 97 ? -14.413 10.061 52.584 1.00 32.16 97 SER A C 1
ATOM 755 O O . SER A 1 97 ? -15.481 10.054 51.978 1.00 32.16 97 SER A O 1
ATOM 757 N N . SER A 1 98 ? -14.219 9.511 53.779 1.00 32.66 98 SER A N 1
ATOM 758 C CA . SER A 1 98 ? -15.148 9.115 54.835 1.00 32.66 98 SER A CA 1
ATOM 759 C C . SER A 1 98 ? -16.619 9.539 54.726 1.00 32.66 98 SER A C 1
ATOM 761 O O . SER A 1 98 ? -16.929 10.727 54.751 1.00 32.66 98 SER A O 1
ATOM 763 N N . ARG A 1 99 ? -17.522 8.560 54.897 1.00 30.12 99 ARG A N 1
ATOM 764 C CA . ARG A 1 99 ? -18.652 8.658 55.843 1.00 30.12 99 ARG A CA 1
ATOM 765 C C . ARG A 1 99 ? -19.002 7.285 56.427 1.00 30.12 99 ARG A C 1
ATOM 767 O O . ARG A 1 99 ? -19.546 6.417 55.757 1.00 30.12 99 ARG A O 1
ATOM 774 N N . LYS A 1 100 ? -18.694 7.139 57.718 1.00 35.75 100 LYS A N 1
ATOM 775 C CA . LYS A 1 100 ? -19.346 6.221 58.660 1.00 35.75 100 LYS A CA 1
ATOM 776 C C . LYS A 1 100 ? -20.844 6.542 58.697 1.00 35.75 100 LYS A C 1
ATOM 778 O O . LYS A 1 100 ? -21.190 7.701 58.903 1.00 35.75 100 LYS A O 1
ATOM 783 N N . LEU A 1 101 ? -21.695 5.525 58.608 1.00 32.56 101 LEU A N 1
ATOM 784 C CA . LEU A 1 101 ? -23.060 5.546 59.135 1.00 32.56 101 LEU A CA 1
ATOM 785 C C . LEU A 1 101 ? -23.389 4.146 59.661 1.00 32.56 101 LEU A C 1
ATOM 787 O O . LEU A 1 101 ? -23.283 3.146 58.960 1.00 32.56 101 LEU A O 1
ATOM 791 N N . THR A 1 102 ? -23.680 4.105 60.951 1.00 33.66 102 THR A N 1
ATOM 792 C CA . THR A 1 102 ? -24.006 2.943 61.775 1.00 33.66 102 THR A CA 1
ATOM 793 C C . THR A 1 102 ? -25.482 2.541 61.670 1.00 33.66 102 THR A C 1
ATOM 795 O O . THR A 1 102 ? -26.338 3.413 61.571 1.00 33.66 102 THR A O 1
ATOM 798 N N . SER A 1 103 ? -25.730 1.240 61.903 1.00 30.08 103 SER A N 1
ATOM 799 C CA . SER A 1 103 ? -26.875 0.640 62.629 1.00 30.08 103 SER A CA 1
ATOM 800 C C . SER A 1 103 ? -28.111 0.102 61.867 1.00 30.08 103 SER A C 1
ATOM 802 O O . SER A 1 103 ? -29.024 0.845 61.530 1.00 30.08 103 SER A O 1
ATOM 804 N N . ASN A 1 104 ? -28.157 -1.242 61.821 1.00 37.06 104 ASN A N 1
ATOM 805 C CA . ASN A 1 104 ? -29.251 -2.201 62.098 1.00 37.06 104 ASN A CA 1
ATOM 806 C C . ASN A 1 104 ? -30.600 -2.169 61.346 1.00 37.06 104 ASN A C 1
ATOM 808 O O . ASN A 1 104 ? -31.446 -1.321 61.617 1.00 37.06 104 ASN A O 1
ATOM 812 N N . LYS A 1 105 ? -30.896 -3.271 60.630 1.00 35.00 105 LYS A N 1
ATOM 813 C CA . LYS A 1 105 ? -31.994 -4.222 60.946 1.00 35.00 105 LYS A CA 1
ATOM 814 C C . LYS A 1 105 ? -31.898 -5.503 60.094 1.00 35.00 105 LYS A C 1
ATOM 816 O O . LYS A 1 105 ? -31.490 -5.452 58.941 1.00 35.00 105 LYS A O 1
ATOM 821 N N . GLU A 1 106 ? -32.217 -6.630 60.725 1.00 36.91 106 GLU A N 1
ATOM 822 C CA . GLU A 1 106 ? -32.133 -8.018 60.240 1.00 36.91 106 GLU A CA 1
ATOM 823 C C . GLU A 1 106 ? -33.215 -8.406 59.211 1.00 36.91 106 GLU A C 1
ATOM 825 O O . GLU A 1 106 ? -34.189 -7.677 59.036 1.00 36.91 106 GLU A O 1
ATOM 830 N N . THR A 1 107 ? -33.063 -9.631 58.670 1.00 33.81 107 THR A N 1
ATOM 831 C CA . THR A 1 107 ? -33.939 -10.450 57.782 1.00 33.81 107 THR A CA 1
ATOM 832 C C . THR A 1 107 ? -33.807 -10.114 56.285 1.00 33.81 107 THR A C 1
ATOM 834 O O . THR A 1 107 ? -33.815 -8.953 55.913 1.00 33.81 107 THR A O 1
ATOM 837 N N . ASP A 1 108 ? -33.552 -11.025 55.336 1.00 33.88 108 ASP A N 1
ATOM 838 C CA . ASP A 1 108 ? -33.813 -12.465 55.235 1.00 33.88 108 ASP A CA 1
ATOM 839 C C . ASP A 1 108 ? -32.733 -13.201 54.411 1.00 33.88 108 ASP A C 1
ATOM 841 O O . ASP A 1 108 ? -32.202 -12.691 53.423 1.00 33.88 108 ASP A O 1
ATOM 845 N N . LYS A 1 109 ? -32.432 -14.450 54.795 1.00 44.75 109 LYS A N 1
ATOM 846 C CA . LYS A 1 109 ? -31.565 -15.387 54.058 1.00 44.75 109 LYS A CA 1
ATOM 847 C C . LYS A 1 109 ? -32.412 -16.377 53.249 1.00 44.75 109 LYS A C 1
ATOM 849 O O . LYS A 1 109 ? -33.115 -17.181 53.855 1.00 44.75 109 LYS A O 1
ATOM 854 N N . LYS A 1 110 ? -32.209 -16.377 51.922 1.00 37.59 110 LYS A N 1
ATOM 855 C CA . LYS A 1 110 ? -32.253 -17.478 50.912 1.00 37.59 110 LYS A CA 1
ATOM 856 C C . LYS A 1 110 ? -32.719 -16.844 49.587 1.00 37.59 110 LYS A C 1
ATOM 858 O O . LYS A 1 110 ? -33.807 -16.305 49.537 1.00 37.59 110 LYS A O 1
ATOM 863 N N . SER A 1 111 ? -31.992 -16.830 48.474 1.00 40.19 111 SER A N 1
ATOM 864 C CA . SER A 1 111 ? -30.933 -17.707 47.980 1.00 40.19 111 SER A CA 1
ATOM 865 C C . SER A 1 111 ? -30.075 -16.932 46.962 1.00 40.19 111 SER A C 1
ATOM 867 O O . SER A 1 111 ? -30.553 -16.572 45.893 1.00 40.19 111 SER A O 1
ATOM 869 N N . SER A 1 112 ? -28.808 -16.647 47.283 1.00 43.56 112 SER A N 1
ATOM 870 C CA . SER A 1 112 ? -27.833 -16.186 46.286 1.00 43.56 112 SER A CA 1
ATOM 871 C C . SER A 1 112 ? -27.053 -17.402 45.797 1.00 43.56 112 SER A C 1
ATOM 873 O O . SER A 1 112 ? -26.083 -17.835 46.426 1.00 43.56 112 SER A O 1
ATOM 875 N N . LEU A 1 113 ? -27.519 -18.001 44.703 1.00 44.41 113 LEU A N 1
ATOM 876 C CA . LEU A 1 113 ? -26.748 -18.999 43.973 1.00 44.41 113 LEU A CA 1
ATOM 877 C C . LEU A 1 113 ? -25.523 -18.301 43.349 1.00 44.41 113 LEU A C 1
ATOM 879 O O . LEU A 1 113 ? -25.610 -17.683 42.299 1.00 44.41 113 LEU A O 1
ATOM 883 N N . CYS A 1 114 ? -24.403 -18.382 44.067 1.00 50.28 114 CYS A N 1
ATOM 884 C CA . CYS A 1 114 ? -23.026 -18.452 43.579 1.00 50.28 114 CYS A CA 1
ATOM 885 C C . CYS A 1 114 ? -22.623 -17.544 42.387 1.00 50.28 114 CYS A C 1
ATOM 887 O O . CYS A 1 114 ? -22.528 -17.997 41.248 1.00 50.28 114 CYS A O 1
ATOM 889 N N . ASP A 1 115 ? -22.231 -16.295 42.670 1.00 53.66 115 ASP A N 1
ATOM 890 C CA . ASP A 1 115 ? -21.471 -15.426 41.745 1.00 53.66 115 ASP A CA 1
ATOM 891 C C . ASP A 1 115 ? -19.978 -15.831 41.598 1.00 53.66 115 ASP A C 1
ATOM 893 O O . ASP A 1 115 ? -19.212 -15.149 40.919 1.00 53.66 115 ASP A O 1
ATOM 897 N N . CYS A 1 116 ? -19.533 -16.954 42.184 1.00 56.53 116 CYS A N 1
ATOM 898 C CA . CYS A 1 116 ? -18.136 -17.410 42.087 1.00 56.53 116 CYS A CA 1
ATOM 899 C C . CYS A 1 116 ? -17.748 -17.990 40.714 1.00 56.53 116 CYS A C 1
ATOM 901 O O . CYS A 1 116 ? -16.558 -18.102 40.436 1.00 56.53 116 CYS A O 1
ATOM 903 N N . ASN A 1 117 ? -18.704 -18.326 39.840 1.00 57.62 117 ASN A N 1
ATOM 904 C CA . ASN A 1 117 ? -18.382 -18.875 38.513 1.00 57.62 117 ASN A CA 1
ATOM 905 C C . ASN A 1 117 ? -18.021 -17.790 37.483 1.00 57.62 117 ASN A C 1
ATOM 907 O O . ASN A 1 117 ? -17.180 -18.026 36.621 1.00 57.62 117 ASN A O 1
ATOM 911 N N . LYS A 1 118 ? -18.578 -16.576 37.602 1.00 62.12 118 LYS A N 1
ATOM 912 C CA . LYS A 1 118 ? -18.298 -15.473 36.662 1.00 62.12 118 LYS A CA 1
ATOM 913 C C . LYS A 1 118 ? -16.866 -14.950 36.788 1.00 62.12 118 LYS A C 1
ATOM 915 O O . LYS A 1 118 ? -16.266 -14.547 35.799 1.00 62.12 118 LYS A O 1
ATOM 920 N N . SER A 1 119 ? -16.299 -14.948 37.996 1.00 70.56 119 SER A N 1
ATOM 921 C CA . SER A 1 119 ? -14.924 -14.480 38.215 1.00 70.56 119 SER A CA 1
ATOM 922 C C . SER A 1 119 ? -13.881 -15.452 37.657 1.00 70.56 119 SER A C 1
ATOM 924 O O . SER A 1 119 ? -12.879 -15.002 37.103 1.00 70.56 119 SER A O 1
ATOM 926 N N . ALA A 1 120 ? -14.132 -16.761 37.749 1.00 77.31 120 ALA A N 1
ATOM 927 C CA . ALA A 1 120 ? -13.282 -17.793 37.158 1.00 77.31 120 ALA A CA 1
ATOM 928 C C . ALA A 1 120 ? -13.315 -17.746 35.620 1.00 77.31 120 ALA A C 1
ATOM 930 O O . ALA A 1 120 ? -12.265 -17.799 34.984 1.00 77.31 120 ALA A O 1
ATOM 931 N N . GLU A 1 121 ? -14.495 -17.545 35.029 1.00 78.94 121 GLU A N 1
ATOM 932 C CA . GLU A 1 121 ? -14.674 -17.431 33.576 1.00 78.94 121 GLU A CA 1
ATOM 933 C C . GLU A 1 121 ? -13.993 -16.175 32.999 1.00 78.94 121 GLU A C 1
ATOM 935 O O . GLU A 1 121 ? -13.341 -16.232 31.957 1.00 78.94 121 GLU A O 1
ATOM 940 N N . ILE A 1 122 ? -14.051 -15.045 33.714 1.00 83.38 122 ILE A N 1
ATOM 941 C CA . ILE A 1 122 ? -13.332 -13.816 33.336 1.00 83.38 122 ILE A CA 1
ATOM 942 C C . ILE A 1 122 ? -11.810 -14.013 33.413 1.00 83.38 122 ILE A C 1
ATOM 944 O O . ILE A 1 122 ? -11.077 -13.501 32.564 1.00 83.38 122 ILE A O 1
ATOM 948 N N . LEU A 1 123 ? -11.317 -14.742 34.417 1.00 84.31 123 LEU A N 1
ATOM 949 C CA . LEU A 1 123 ? -9.894 -15.078 34.547 1.00 84.31 123 LEU A CA 1
ATOM 950 C C . LEU A 1 123 ? -9.423 -16.005 33.420 1.00 84.31 123 LEU A C 1
ATOM 952 O O . LEU A 1 123 ? -8.351 -15.783 32.858 1.00 84.31 123 LEU A O 1
ATOM 956 N N . GLU A 1 124 ? -10.237 -16.992 33.051 1.00 90.56 124 GLU A N 1
ATOM 957 C CA . GLU A 1 124 ? -9.955 -17.880 31.924 1.00 90.56 124 GLU A CA 1
ATOM 958 C C . GLU A 1 124 ? -9.990 -17.131 30.583 1.00 90.56 124 GLU A C 1
ATOM 960 O O . GLU A 1 124 ? -9.125 -17.332 29.733 1.00 90.56 124 GLU A O 1
ATOM 965 N N . MET A 1 125 ? -10.935 -16.205 30.389 1.00 88.38 125 MET A N 1
ATOM 966 C CA . MET A 1 125 ? -10.941 -15.356 29.195 1.00 88.38 125 MET A CA 1
ATOM 967 C C . MET A 1 125 ? -9.692 -14.481 29.113 1.00 88.38 125 MET A C 1
ATOM 969 O O . MET A 1 125 ? -9.095 -14.387 28.043 1.00 88.38 125 MET A O 1
ATOM 973 N N . LYS A 1 126 ? -9.262 -13.867 30.220 1.00 90.81 126 LYS A N 1
ATOM 974 C CA . LYS A 1 126 ? -8.041 -13.048 30.238 1.00 90.81 126 LYS A CA 1
ATOM 975 C C . LYS A 1 126 ? -6.800 -13.855 29.872 1.00 90.81 126 LYS A C 1
ATOM 977 O O . LYS A 1 126 ? -6.030 -13.410 29.028 1.00 90.81 126 LYS A O 1
ATOM 982 N N . SER A 1 127 ? -6.641 -15.055 30.430 1.00 92.25 127 SER A N 1
ATOM 983 C CA . SER A 1 127 ? -5.493 -15.905 30.098 1.00 92.25 127 SER A CA 1
ATOM 984 C C . SER A 1 127 ? -5.511 -16.357 28.633 1.00 92.25 127 SER A C 1
ATOM 986 O O . SER A 1 127 ? -4.461 -16.414 27.991 1.00 92.25 127 SER A O 1
ATOM 988 N N . ARG A 1 128 ? -6.698 -16.608 28.060 1.00 92.94 128 ARG A N 1
ATOM 989 C CA . ARG A 1 128 ? -6.855 -16.883 26.623 1.00 92.94 128 ARG A CA 1
ATOM 990 C C . ARG A 1 128 ? -6.493 -15.677 25.760 1.00 92.94 128 ARG A C 1
ATOM 992 O O . ARG A 1 128 ? -5.798 -15.860 24.766 1.00 92.94 128 ARG A O 1
ATOM 999 N N . PHE A 1 129 ? -6.917 -14.471 26.136 1.00 92.56 129 PHE A N 1
ATOM 1000 C CA . PHE A 1 129 ? -6.552 -13.240 25.427 1.00 92.56 129 PHE A CA 1
ATOM 1001 C C . PHE A 1 129 ? -5.041 -13.005 25.436 1.00 92.56 129 PHE A C 1
ATOM 1003 O O . PHE A 1 129 ? -4.461 -12.785 24.379 1.00 92.56 129 PHE A O 1
ATOM 1010 N N . GLU A 1 130 ? -4.393 -13.136 26.594 1.00 94.44 130 GLU A N 1
ATOM 1011 C CA . GLU A 1 130 ? -2.936 -12.995 26.705 1.00 94.44 130 GLU A CA 1
ATOM 1012 C C . GLU A 1 130 ? -2.189 -14.043 25.866 1.00 94.44 130 GLU A C 1
ATOM 1014 O O . GLU A 1 130 ? -1.147 -13.755 25.274 1.00 94.44 130 GLU A O 1
ATOM 1019 N N . ASN A 1 131 ? -2.709 -15.271 25.790 1.00 95.06 131 ASN A N 1
ATOM 1020 C CA . ASN A 1 131 ? -2.121 -16.315 24.955 1.00 95.06 131 ASN A CA 1
ATOM 1021 C C . ASN A 1 131 ? -2.298 -16.012 23.457 1.00 95.06 131 ASN A C 1
ATOM 1023 O O . ASN A 1 131 ? -1.347 -16.139 22.688 1.00 95.06 131 ASN A O 1
ATOM 1027 N N . LEU A 1 132 ? -3.481 -15.549 23.046 1.00 93.81 132 LEU A N 1
ATOM 1028 C CA . LEU A 1 132 ? -3.749 -15.137 21.665 1.00 93.81 132 LEU A CA 1
ATOM 1029 C C . LEU A 1 132 ? -2.885 -13.945 21.242 1.00 93.81 132 LEU A C 1
ATOM 1031 O O . LEU A 1 132 ? -2.356 -13.943 20.135 1.00 93.81 132 LEU A O 1
ATOM 1035 N N . GLU A 1 133 ? -2.682 -12.966 22.122 1.00 93.69 133 GLU A N 1
ATOM 1036 C CA . GLU A 1 133 ? -1.808 -11.821 21.858 1.00 93.69 133 GLU A CA 1
ATOM 1037 C C . GLU A 1 133 ? -0.348 -12.262 21.673 1.00 93.69 133 GLU A C 1
ATOM 1039 O O . GLU A 1 133 ? 0.318 -11.851 20.722 1.00 93.69 133 GLU A O 1
ATOM 1044 N N . LYS A 1 134 ? 0.142 -13.181 22.516 1.00 95.38 134 LYS A N 1
ATOM 1045 C CA . LYS A 1 134 ? 1.480 -13.775 22.353 1.00 95.38 134 LYS A CA 1
ATOM 1046 C C . LYS A 1 134 ? 1.617 -14.545 21.041 1.00 95.38 134 LYS A C 1
ATOM 1048 O O . LYS A 1 134 ? 2.633 -14.403 20.363 1.00 95.38 134 LYS A O 1
ATOM 1053 N N . GLN A 1 135 ? 0.607 -15.329 20.665 1.00 92.75 135 GLN A N 1
ATOM 1054 C CA . GLN A 1 135 ? 0.595 -16.053 19.391 1.00 92.75 135 GLN A CA 1
ATOM 1055 C C . GLN A 1 135 ? 0.586 -15.096 18.196 1.00 92.75 135 GLN A C 1
ATOM 1057 O O . GLN A 1 135 ? 1.337 -15.302 17.245 1.00 92.75 135 GLN A O 1
ATOM 1062 N N . MET A 1 136 ? -0.207 -14.026 18.260 1.00 93.44 136 MET A N 1
ATOM 1063 C CA . MET A 1 136 ? -0.251 -12.998 17.223 1.00 93.44 136 MET A CA 1
ATOM 1064 C C . MET A 1 136 ? 1.106 -12.307 17.065 1.00 93.44 136 MET A C 1
ATOM 1066 O O . MET A 1 136 ? 1.590 -12.154 15.944 1.00 93.44 136 MET A O 1
ATOM 1070 N N . ASN A 1 137 ? 1.750 -11.943 18.174 1.00 94.56 137 ASN A N 1
ATOM 1071 C CA . ASN A 1 137 ? 3.066 -11.309 18.144 1.00 94.56 137 ASN A CA 1
ATOM 1072 C C . ASN A 1 137 ? 4.133 -12.247 17.564 1.00 94.56 137 ASN A C 1
ATOM 1074 O O . ASN A 1 137 ? 4.890 -11.836 16.688 1.00 94.56 137 ASN A O 1
ATOM 1078 N N . SER A 1 138 ? 4.135 -13.521 17.965 1.00 95.19 138 SER A N 1
ATOM 1079 C CA . SER A 1 138 ? 5.046 -14.528 17.408 1.00 95.19 138 SER A CA 1
ATOM 1080 C C . SER A 1 138 ? 4.837 -14.733 15.903 1.00 95.19 138 SER A C 1
ATOM 1082 O O . SER A 1 138 ? 5.809 -14.805 1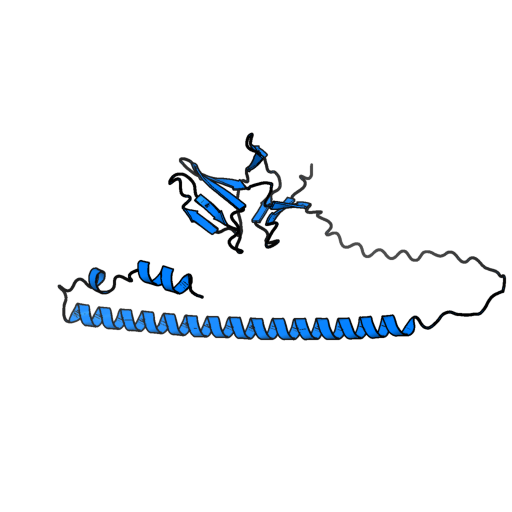5.153 1.00 95.19 138 SER A O 1
ATOM 1084 N N . MET A 1 139 ? 3.584 -14.773 15.444 1.00 94.06 139 MET A N 1
ATOM 1085 C CA . MET A 1 139 ? 3.258 -14.894 14.021 1.00 94.06 139 MET A CA 1
ATOM 1086 C C . MET A 1 139 ? 3.708 -13.659 13.229 1.00 94.06 139 MET A C 1
ATOM 1088 O O . MET A 1 139 ? 4.218 -13.780 12.116 1.00 94.06 139 MET A O 1
ATOM 1092 N N . ASN A 1 140 ? 3.557 -12.468 13.810 1.00 92.88 140 ASN A N 1
ATOM 1093 C CA . ASN A 1 140 ? 3.994 -11.225 13.187 1.00 92.88 140 ASN A CA 1
ATOM 1094 C C . ASN A 1 140 ? 5.526 -11.162 13.057 1.00 92.88 140 ASN A C 1
ATOM 1096 O O . ASN A 1 14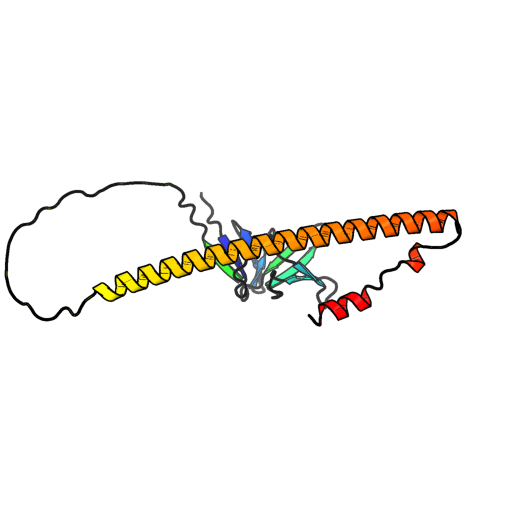0 ? 6.049 -10.776 12.013 1.00 92.88 140 ASN A O 1
ATOM 1100 N N . GLU A 1 141 ? 6.259 -11.603 14.081 1.00 94.94 141 GLU A N 1
ATOM 1101 C CA . GLU A 1 141 ? 7.719 -11.721 14.017 1.00 94.94 141 GLU A CA 1
ATOM 1102 C C . GLU A 1 141 ? 8.171 -12.706 12.929 1.00 94.94 141 GLU A C 1
ATOM 1104 O O . GLU A 1 141 ? 9.082 -12.397 12.154 1.00 94.94 141 GLU A O 1
ATOM 1109 N N . GLU A 1 142 ? 7.512 -13.863 12.811 1.00 95.00 142 GLU A N 1
ATOM 1110 C CA . GLU A 1 142 ? 7.791 -14.834 11.747 1.00 95.00 142 GLU A CA 1
ATOM 1111 C C . GLU A 1 142 ? 7.533 -14.236 10.355 1.00 95.00 142 GLU A C 1
ATOM 1113 O O . GLU A 1 142 ? 8.359 -14.384 9.450 1.00 95.00 142 GLU A O 1
ATOM 1118 N N . TYR A 1 143 ? 6.424 -13.509 10.188 1.00 93.19 143 TYR A N 1
ATOM 1119 C CA . TYR A 1 143 ? 6.092 -12.828 8.938 1.00 93.19 143 TYR A CA 1
ATOM 1120 C C . TYR A 1 143 ? 7.149 -11.785 8.554 1.00 93.19 143 TYR A C 1
ATOM 1122 O O . TYR A 1 143 ? 7.629 -11.770 7.418 1.00 93.19 143 TYR A O 1
ATOM 1130 N N . ILE A 1 144 ? 7.572 -10.950 9.508 1.00 92.94 144 ILE A N 1
ATOM 1131 C CA . ILE A 1 144 ? 8.623 -9.947 9.292 1.00 92.94 144 ILE A CA 1
ATOM 1132 C C . ILE A 1 144 ? 9.931 -10.618 8.856 1.00 92.94 144 ILE A C 1
ATOM 1134 O O . ILE A 1 144 ? 10.612 -10.119 7.956 1.00 92.94 144 ILE A O 1
ATOM 1138 N N . ASN A 1 145 ? 10.291 -11.746 9.467 1.00 95.00 145 ASN A N 1
ATOM 1139 C CA . ASN A 1 145 ? 11.505 -12.473 9.107 1.00 95.00 145 ASN A CA 1
ATOM 1140 C C . ASN A 1 145 ? 11.414 -13.076 7.699 1.00 95.00 145 ASN A C 1
ATOM 1142 O O . ASN A 1 145 ? 12.325 -12.863 6.898 1.00 95.00 145 ASN A O 1
ATOM 1146 N N . LYS A 1 146 ? 10.288 -13.707 7.339 1.00 94.31 146 LYS A N 1
ATOM 1147 C CA . LYS A 1 146 ? 10.053 -14.200 5.968 1.00 94.31 146 LYS A CA 1
ATOM 1148 C C . LYS A 1 146 ? 10.135 -13.081 4.933 1.00 94.31 146 LYS A C 1
ATOM 1150 O O . LYS A 1 146 ? 10.773 -13.249 3.895 1.00 94.31 146 LYS A O 1
ATOM 1155 N N . PHE A 1 147 ? 9.549 -11.921 5.229 1.00 91.25 147 PHE A N 1
ATOM 1156 C CA . PHE A 1 147 ? 9.621 -10.759 4.347 1.00 91.25 147 PHE A CA 1
ATOM 1157 C C . PHE A 1 147 ? 11.065 -10.275 4.149 1.00 91.25 147 PHE A C 1
ATOM 1159 O O . PHE A 1 147 ? 11.480 -9.989 3.022 1.00 91.25 147 PHE A O 1
ATOM 1166 N N . LYS A 1 148 ? 11.859 -10.216 5.227 1.00 93.06 148 LYS A N 1
ATOM 1167 C CA . LYS A 1 148 ? 13.286 -9.863 5.151 1.00 93.06 148 LYS A CA 1
ATOM 1168 C C . LYS A 1 148 ? 14.070 -10.857 4.299 1.00 93.06 148 LYS A C 1
ATOM 1170 O O . LYS A 1 148 ? 14.892 -10.429 3.491 1.00 93.06 148 LYS A O 1
ATOM 1175 N N . ASP A 1 149 ? 13.818 -12.152 4.450 1.00 93.38 149 ASP A N 1
ATOM 1176 C CA . ASP A 1 149 ? 14.529 -13.187 3.696 1.00 93.38 149 ASP A CA 1
ATOM 1177 C C . ASP A 1 149 ? 14.161 -13.168 2.208 1.00 93.38 149 ASP A C 1
ATOM 1179 O O . ASP A 1 149 ? 15.053 -13.189 1.356 1.00 93.38 149 ASP A O 1
ATOM 1183 N N . MET A 1 150 ? 12.876 -12.997 1.876 1.00 91.94 150 MET A N 1
ATOM 1184 C CA . MET A 1 150 ? 12.442 -12.761 0.494 1.00 91.94 150 MET A CA 1
ATOM 1185 C C . MET A 1 150 ? 13.083 -11.505 -0.102 1.00 91.94 150 MET A C 1
ATOM 1187 O O . MET A 1 150 ? 13.568 -11.534 -1.232 1.00 91.94 150 MET A O 1
ATOM 1191 N N . SER A 1 151 ? 13.135 -10.411 0.660 1.00 88.56 151 SER A N 1
ATOM 1192 C CA . SER A 1 151 ? 13.738 -9.155 0.200 1.00 88.56 151 SER A CA 1
ATOM 1193 C C . SER A 1 151 ? 15.229 -9.320 -0.101 1.00 88.56 151 SER A C 1
ATOM 1195 O O . SER A 1 151 ? 15.703 -8.857 -1.137 1.00 88.56 151 SER A O 1
ATOM 1197 N N . LYS A 1 152 ? 15.973 -10.030 0.760 1.00 91.38 152 LYS A N 1
ATOM 1198 C CA . LYS A 1 152 ? 17.386 -10.361 0.510 1.00 91.38 152 LYS A CA 1
ATOM 1199 C C . LYS A 1 152 ? 17.552 -11.187 -0.764 1.00 91.38 152 LYS A C 1
ATOM 1201 O O . LYS A 1 152 ? 18.422 -10.879 -1.572 1.00 91.38 152 LYS A O 1
ATOM 1206 N N . MET A 1 153 ? 16.714 -12.205 -0.956 1.00 95.00 153 MET A N 1
ATOM 1207 C CA . MET A 1 153 ? 16.758 -13.061 -2.141 1.00 95.00 153 MET A CA 1
ATOM 1208 C C . MET A 1 153 ? 16.484 -12.268 -3.430 1.00 95.00 153 MET A C 1
ATOM 1210 O O . MET A 1 153 ? 17.229 -12.403 -4.398 1.00 95.00 153 MET A O 1
ATOM 1214 N N . LEU A 1 154 ? 15.486 -11.378 -3.431 1.00 90.31 154 LEU A N 1
ATOM 1215 C CA . LEU A 1 154 ? 15.194 -10.500 -4.572 1.00 90.31 154 LEU A CA 1
ATOM 1216 C C . LEU A 1 154 ? 16.364 -9.564 -4.905 1.00 90.31 154 LEU A C 1
ATOM 1218 O O . LEU A 1 154 ? 16.678 -9.364 -6.078 1.00 90.31 154 LEU A O 1
ATOM 1222 N N . ILE A 1 155 ? 17.034 -9.015 -3.888 1.00 91.38 155 ILE A N 1
ATOM 1223 C CA . ILE A 1 155 ? 18.224 -8.176 -4.087 1.00 91.38 155 ILE A CA 1
ATOM 1224 C C . ILE A 1 155 ? 19.359 -8.990 -4.717 1.00 91.38 155 ILE A C 1
ATOM 1226 O O . ILE A 1 155 ? 19.979 -8.517 -5.667 1.00 91.38 155 ILE A O 1
ATOM 1230 N N . LEU A 1 156 ? 19.607 -10.213 -4.237 1.00 93.38 156 LEU A N 1
ATOM 1231 C CA . LEU A 1 156 ? 20.633 -11.095 -4.805 1.00 93.38 156 LEU A CA 1
ATOM 1232 C C . LEU A 1 156 ? 20.351 -11.419 -6.276 1.00 93.38 156 LEU A C 1
ATOM 1234 O O . LEU A 1 156 ? 21.251 -11.296 -7.104 1.00 93.38 156 LEU A O 1
ATOM 1238 N N . TYR A 1 157 ? 19.104 -11.750 -6.622 1.00 91.50 157 TYR A N 1
ATOM 1239 C CA . TYR A 1 157 ? 18.723 -11.980 -8.018 1.00 91.50 157 TYR A CA 1
ATOM 1240 C C . TYR A 1 157 ? 18.913 -10.741 -8.887 1.00 91.50 157 TYR A C 1
ATOM 1242 O O . TYR A 1 157 ? 19.427 -10.846 -9.997 1.00 91.50 157 TYR A O 1
ATOM 1250 N N . LYS A 1 158 ? 18.546 -9.559 -8.383 1.00 89.06 158 LYS A N 1
ATOM 1251 C CA . LYS A 1 158 ? 18.748 -8.307 -9.116 1.00 89.06 158 LYS A CA 1
ATOM 1252 C C . LYS A 1 158 ? 20.228 -8.053 -9.403 1.00 89.06 158 LYS A C 1
ATOM 1254 O O . LYS A 1 158 ? 20.562 -7.699 -10.528 1.00 89.06 158 LYS A O 1
ATOM 1259 N N . LEU A 1 159 ? 21.098 -8.248 -8.410 1.00 92.38 159 LEU A N 1
ATOM 1260 C CA . LEU A 1 159 ? 22.544 -8.080 -8.580 1.00 92.38 159 LEU A CA 1
ATOM 1261 C C . LEU A 1 159 ? 23.110 -9.060 -9.613 1.00 92.38 159 LEU A C 1
ATOM 1263 O O . LEU A 1 159 ? 23.899 -8.651 -10.461 1.00 92.38 159 LEU A O 1
ATOM 1267 N N . GLU A 1 160 ? 22.679 -10.323 -9.586 1.00 91.06 160 GLU A N 1
ATOM 1268 C CA . GLU A 1 160 ? 23.128 -11.317 -10.566 1.00 91.06 160 GLU A CA 1
ATOM 1269 C C . GLU A 1 160 ? 22.643 -10.986 -11.983 1.00 91.06 160 GLU A C 1
ATOM 1271 O O . GLU A 1 160 ? 23.417 -11.083 -12.931 1.00 91.06 160 GLU A O 1
ATOM 1276 N N . ILE A 1 161 ? 21.401 -10.513 -12.141 1.00 87.06 161 ILE A N 1
ATOM 1277 C CA . ILE A 1 161 ? 20.893 -10.040 -13.437 1.00 87.06 161 ILE A CA 1
ATOM 1278 C C . ILE A 1 161 ? 21.741 -8.875 -13.952 1.00 87.06 161 ILE A C 1
ATOM 1280 O O . ILE A 1 161 ? 22.148 -8.897 -15.110 1.00 87.06 161 ILE A O 1
ATOM 1284 N N . THR A 1 162 ? 22.055 -7.888 -13.109 1.00 84.75 162 THR A N 1
ATOM 1285 C CA . THR A 1 162 ? 22.923 -6.766 -13.499 1.00 84.75 162 THR A CA 1
ATOM 1286 C C . THR A 1 162 ? 24.312 -7.250 -13.914 1.00 84.75 162 THR A C 1
ATOM 1288 O O . THR A 1 162 ? 24.801 -6.855 -14.969 1.00 84.75 162 THR A O 1
ATOM 1291 N N . ARG A 1 163 ? 24.914 -8.177 -13.159 1.00 91.12 163 ARG A N 1
ATOM 1292 C CA . ARG A 1 163 ? 26.206 -8.782 -13.515 1.00 91.12 163 ARG A CA 1
ATOM 1293 C C . ARG A 1 163 ? 26.154 -9.475 -14.880 1.00 91.12 163 ARG A C 1
ATOM 1295 O O . ARG A 1 163 ? 27.069 -9.333 -15.686 1.00 91.12 163 ARG A O 1
ATOM 1302 N N . LEU A 1 164 ? 25.087 -10.224 -15.158 1.00 87.25 164 LEU A N 1
ATOM 1303 C CA . LEU A 1 164 ? 24.897 -10.892 -16.448 1.00 87.25 164 LEU A CA 1
ATOM 1304 C C . LEU A 1 164 ? 24.671 -9.889 -17.587 1.00 87.25 164 LEU A C 1
ATOM 1306 O O . LEU A 1 164 ? 25.209 -10.086 -18.675 1.00 87.25 164 LEU A O 1
ATOM 1310 N N . GLN A 1 165 ? 23.938 -8.800 -17.345 1.00 83.81 165 GLN A N 1
ATOM 1311 C CA . GLN A 1 165 ? 23.753 -7.718 -18.317 1.00 83.81 165 GLN A CA 1
ATOM 1312 C C . GLN A 1 165 ? 25.087 -7.065 -18.699 1.00 83.81 165 GLN A C 1
ATOM 1314 O O . GLN A 1 165 ? 25.340 -6.866 -19.884 1.00 83.81 165 GLN A O 1
ATOM 1319 N N . GLU A 1 166 ? 25.971 -6.807 -17.732 1.00 85.12 166 GLU A N 1
ATOM 1320 C CA . GLU A 1 166 ? 27.310 -6.255 -17.990 1.00 85.12 166 GLU A CA 1
ATOM 1321 C C . GLU A 1 166 ? 28.169 -7.185 -18.860 1.00 85.12 166 GLU A C 1
ATOM 1323 O O . GLU A 1 166 ? 28.855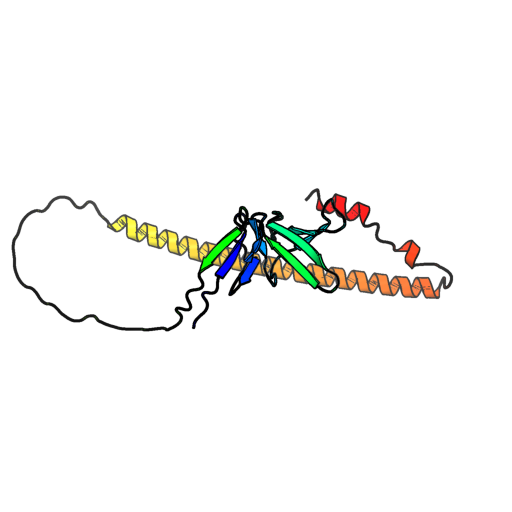 -6.732 -19.784 1.00 85.12 166 GLU A O 1
ATOM 1328 N N . VAL A 1 167 ? 28.106 -8.497 -18.611 1.00 87.69 167 VAL A N 1
ATOM 1329 C CA . VAL A 1 167 ? 28.795 -9.498 -19.441 1.00 87.69 167 VAL A CA 1
ATOM 1330 C C . VAL A 1 167 ? 28.231 -9.504 -20.862 1.00 87.69 167 VAL A C 1
ATOM 1332 O O . VAL A 1 167 ? 29.003 -9.479 -21.820 1.00 87.69 167 VAL A O 1
ATOM 1335 N N . ILE A 1 168 ? 26.904 -9.496 -21.015 1.00 83.25 168 ILE A N 1
ATOM 1336 C CA . ILE A 1 168 ? 26.258 -9.476 -22.334 1.00 83.25 168 ILE A CA 1
ATOM 1337 C C . ILE A 1 168 ? 26.624 -8.200 -23.095 1.00 83.25 168 ILE A C 1
ATOM 1339 O O . ILE A 1 168 ? 26.985 -8.296 -24.263 1.00 83.25 168 ILE A O 1
ATOM 1343 N N . TRP A 1 169 ? 26.617 -7.032 -22.448 1.00 82.19 169 TRP A N 1
ATOM 1344 C CA . TRP A 1 169 ? 27.060 -5.779 -23.070 1.00 82.19 169 TRP A CA 1
ATOM 1345 C C . TRP A 1 169 ? 28.518 -5.823 -23.517 1.00 82.19 169 TRP A C 1
ATOM 1347 O O . TRP A 1 169 ? 28.846 -5.318 -24.586 1.00 82.19 169 TRP A O 1
ATOM 1357 N N . SER A 1 170 ? 29.387 -6.451 -22.726 1.00 84.00 170 SER A N 1
ATOM 1358 C CA . SER A 1 170 ? 30.804 -6.588 -23.071 1.00 84.00 170 SER A CA 1
ATOM 1359 C C . SER A 1 170 ? 31.024 -7.501 -24.284 1.00 84.00 170 SER A C 1
ATOM 1361 O O . SER A 1 170 ? 31.944 -7.273 -25.065 1.00 84.00 170 SER A O 1
ATOM 1363 N N . LEU A 1 171 ? 30.186 -8.531 -24.452 1.00 87.44 171 LEU A N 1
ATOM 1364 C CA . LEU A 1 171 ? 30.256 -9.480 -25.570 1.00 87.44 171 LEU A CA 1
ATOM 1365 C C . LEU A 1 171 ? 29.502 -8.998 -26.820 1.00 87.44 171 LEU A C 1
ATOM 1367 O O . LEU A 1 171 ? 29.894 -9.321 -27.940 1.00 87.44 171 LEU A O 1
ATOM 1371 N N . HIS A 1 172 ? 28.431 -8.228 -26.634 1.00 83.31 172 HIS A N 1
ATOM 1372 C CA . HIS A 1 172 ? 27.530 -7.762 -27.685 1.00 83.31 172 HIS A CA 1
ATOM 1373 C C . HIS A 1 172 ? 27.160 -6.282 -27.463 1.00 83.31 172 HIS A C 1
ATOM 1375 O O . HIS A 1 172 ? 26.034 -5.976 -27.066 1.00 83.31 172 HIS A O 1
ATOM 1381 N N . PRO A 1 173 ? 28.085 -5.344 -27.734 1.00 74.75 173 PRO A N 1
ATOM 1382 C CA . PRO A 1 173 ? 27.890 -3.919 -27.444 1.00 74.75 173 PRO A CA 1
ATOM 1383 C C . PRO A 1 173 ? 26.774 -3.254 -28.268 1.00 74.75 173 PRO A C 1
ATOM 1385 O O . PRO A 1 173 ? 26.273 -2.206 -27.874 1.00 74.75 173 PRO A O 1
ATOM 1388 N N . GLU A 1 174 ? 26.357 -3.859 -29.384 1.00 79.44 174 GLU A N 1
ATOM 1389 C CA . GLU A 1 174 ? 25.247 -3.375 -30.224 1.00 79.44 174 GLU A CA 1
ATOM 1390 C C . GLU A 1 174 ? 23.881 -3.975 -29.840 1.00 79.44 174 GLU A C 1
ATOM 1392 O O . GLU A 1 174 ? 22.866 -3.668 -30.464 1.00 79.44 174 GLU A O 1
ATOM 1397 N N . PHE A 1 175 ? 23.829 -4.851 -28.831 1.00 75.62 175 PHE A N 1
ATOM 1398 C CA . PHE A 1 175 ? 22.596 -5.520 -28.428 1.00 75.62 175 PHE A CA 1
ATOM 1399 C C . PHE A 1 175 ? 21.751 -4.619 -27.517 1.00 75.62 175 PHE A C 1
ATOM 1401 O O . PHE A 1 175 ? 22.170 -4.255 -26.414 1.00 75.62 175 PHE A O 1
ATOM 1408 N N . ASP A 1 176 ? 20.534 -4.285 -27.954 1.00 70.81 176 ASP A N 1
ATOM 1409 C CA . ASP A 1 176 ? 19.597 -3.480 -27.166 1.00 70.81 176 ASP A CA 1
ATOM 1410 C C . ASP A 1 176 ? 18.944 -4.313 -26.049 1.00 70.81 176 ASP A C 1
ATOM 1412 O O . ASP A 1 176 ? 17.860 -4.889 -26.189 1.00 70.81 176 ASP A O 1
ATOM 1416 N N . LEU A 1 177 ? 19.628 -4.374 -24.905 1.00 64.12 177 LEU A N 1
ATOM 1417 C CA . LEU A 1 177 ? 19.142 -5.059 -23.707 1.00 64.12 177 LEU A CA 1
ATOM 1418 C C . LEU A 1 177 ? 17.853 -4.437 -23.143 1.00 64.12 177 LEU A C 1
ATOM 1420 O O . LEU A 1 177 ? 17.095 -5.147 -22.479 1.00 64.12 177 LEU A O 1
ATOM 1424 N N . ASN A 1 178 ? 17.567 -3.154 -23.405 1.00 66.56 178 ASN A N 1
ATOM 1425 C CA . ASN A 1 178 ? 16.354 -2.519 -22.882 1.00 66.56 178 ASN A CA 1
ATOM 1426 C C . ASN A 1 178 ? 15.102 -3.135 -23.503 1.00 66.56 178 ASN A C 1
ATOM 1428 O O . ASN A 1 178 ? 14.119 -3.333 -22.797 1.00 66.56 178 ASN A O 1
ATOM 1432 N N . ALA A 1 179 ? 15.155 -3.493 -24.789 1.00 68.06 179 ALA A N 1
ATOM 1433 C CA . ALA A 1 179 ? 14.080 -4.222 -25.450 1.00 68.06 179 ALA A CA 1
ATOM 1434 C C . ALA A 1 179 ? 13.971 -5.671 -24.934 1.00 68.06 179 ALA A C 1
ATOM 1436 O O . ALA A 1 179 ? 12.868 -6.149 -24.674 1.00 68.06 179 ALA A O 1
ATOM 1437 N N . ALA A 1 180 ? 15.105 -6.351 -24.729 1.00 65.25 180 ALA A N 1
ATOM 1438 C CA . ALA A 1 180 ? 15.151 -7.770 -24.359 1.00 65.25 180 ALA A CA 1
ATOM 1439 C C . ALA A 1 180 ? 14.730 -8.075 -22.907 1.00 65.25 180 ALA A C 1
ATOM 1441 O O . ALA A 1 180 ? 14.259 -9.177 -22.631 1.00 65.25 180 ALA A O 1
ATOM 1442 N N . PHE A 1 181 ? 14.875 -7.118 -21.984 1.00 63.28 181 PHE A N 1
ATOM 1443 C CA . PHE A 1 181 ? 14.485 -7.265 -20.573 1.00 63.28 181 PHE A CA 1
ATOM 1444 C C . PHE A 1 181 ? 13.247 -6.443 -20.190 1.00 63.28 181 PHE A C 1
ATOM 1446 O O . PHE A 1 181 ? 13.035 -6.150 -19.010 1.00 63.28 181 PHE A O 1
ATOM 1453 N N . THR A 1 182 ? 12.409 -6.073 -21.163 1.00 63.56 182 THR A N 1
ATOM 1454 C CA . THR A 1 182 ? 11.106 -5.476 -20.854 1.00 63.56 182 THR A CA 1
ATOM 1455 C C . THR A 1 182 ? 10.255 -6.479 -20.078 1.00 63.56 182 THR A C 1
ATOM 1457 O O . THR A 1 182 ? 9.882 -7.542 -20.568 1.00 63.56 182 THR A O 1
ATOM 1460 N N . VAL A 1 183 ? 9.951 -6.146 -18.824 1.00 63.19 183 VAL A N 1
ATOM 1461 C CA . VAL A 1 183 ? 8.990 -6.911 -18.032 1.00 63.19 183 VAL A CA 1
ATOM 1462 C C . VAL A 1 183 ? 7.603 -6.572 -18.561 1.00 63.19 183 VAL A C 1
ATOM 1464 O O . VAL A 1 183 ? 7.132 -5.445 -18.393 1.00 63.19 183 VAL A O 1
ATOM 1467 N N . ASP A 1 184 ? 6.953 -7.537 -19.208 1.00 64.31 184 ASP A N 1
ATOM 1468 C CA . ASP A 1 184 ? 5.577 -7.383 -19.661 1.00 64.31 184 ASP A CA 1
ATOM 1469 C C . ASP A 1 184 ? 4.635 -7.298 -18.453 1.00 64.31 184 ASP A C 1
ATOM 1471 O O . ASP A 1 184 ? 4.244 -8.290 -17.831 1.00 64.31 184 ASP A O 1
ATOM 1475 N N . THR A 1 185 ? 4.295 -6.064 -18.096 1.00 62.34 185 THR A N 1
ATOM 1476 C CA . THR A 1 185 ? 3.428 -5.748 -16.957 1.00 62.34 185 THR A CA 1
ATOM 1477 C C . THR A 1 185 ? 1.992 -6.242 -17.140 1.00 62.34 185 THR A C 1
ATOM 1479 O O . THR A 1 185 ? 1.269 -6.358 -16.147 1.00 62.34 185 THR A O 1
ATOM 1482 N N . SER A 1 186 ? 1.584 -6.605 -18.362 1.00 68.44 186 SER A N 1
ATOM 1483 C CA . SER A 1 186 ? 0.243 -7.133 -18.632 1.00 68.44 186 SER A CA 1
ATOM 1484 C C . SER A 1 186 ? 0.013 -8.538 -18.056 1.00 68.44 186 SER A C 1
ATOM 1486 O O . SER A 1 186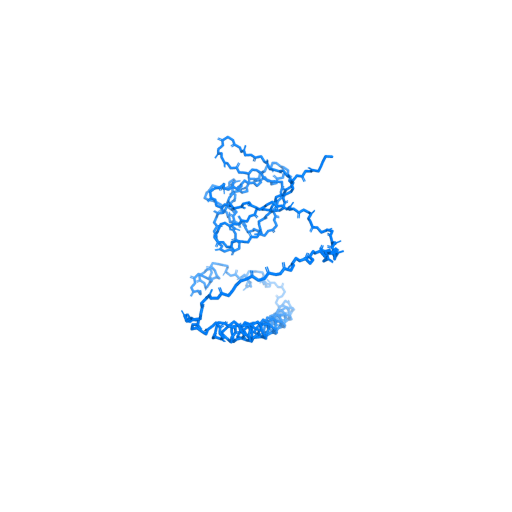 ? -1.115 -8.874 -17.702 1.00 68.44 186 SER A O 1
ATOM 1488 N N . ASN A 1 187 ? 1.072 -9.330 -17.853 1.00 54.34 187 ASN A N 1
ATOM 1489 C CA . ASN A 1 187 ? 0.976 -10.665 -17.244 1.00 54.34 187 ASN A CA 1
ATOM 1490 C C . ASN A 1 187 ? 1.036 -10.641 -15.705 1.00 54.34 187 ASN A C 1
ATOM 1492 O O . ASN A 1 187 ? 0.556 -11.564 -15.047 1.00 54.34 187 ASN A O 1
ATOM 1496 N N . ILE A 1 188 ? 1.583 -9.576 -15.109 1.00 57.31 188 ILE A N 1
ATOM 1497 C CA . ILE A 1 188 ? 1.677 -9.429 -13.645 1.00 57.31 188 ILE A CA 1
ATOM 1498 C C . ILE A 1 188 ? 0.302 -9.111 -13.038 1.00 57.31 188 ILE A C 1
ATOM 1500 O O . ILE A 1 188 ? -0.043 -9.629 -11.975 1.00 57.31 188 ILE A O 1
ATOM 1504 N N . SER A 1 189 ? -0.516 -8.311 -13.727 1.00 52.34 189 SER A N 1
ATOM 1505 C CA . SER A 1 189 ? -1.880 -7.979 -13.292 1.00 52.34 189 SER A CA 1
ATOM 1506 C C . SER A 1 189 ? -2.807 -9.202 -13.265 1.00 52.34 189 SER A C 1
ATOM 1508 O O . SER A 1 189 ? -3.651 -9.313 -12.380 1.00 52.34 189 SER A O 1
ATOM 1510 N N . LEU A 1 190 ? -2.614 -10.161 -14.174 1.00 52.62 190 LEU A N 1
ATOM 1511 C CA . LEU A 1 190 ? -3.346 -11.433 -14.193 1.00 52.62 190 LEU A CA 1
ATOM 1512 C C . LEU A 1 190 ? -2.965 -12.364 -13.034 1.00 52.62 190 LEU A C 1
ATOM 1514 O O . LEU A 1 190 ? -3.830 -13.057 -12.504 1.00 52.62 190 LEU A O 1
ATOM 1518 N N . ALA A 1 191 ? -1.699 -12.376 -12.613 1.00 50.16 191 ALA A N 1
ATOM 1519 C CA . ALA A 1 191 ? -1.251 -13.200 -11.489 1.00 50.16 191 ALA A CA 1
ATOM 1520 C C . ALA A 1 191 ? -1.727 -12.651 -10.132 1.00 50.16 191 ALA A C 1
ATOM 1522 O O . ALA A 1 191 ? -2.087 -13.423 -9.249 1.00 50.16 191 ALA A O 1
ATOM 1523 N N . LEU A 1 192 ? -1.778 -11.325 -9.975 1.00 49.12 192 LEU A N 1
ATOM 1524 C CA . LEU A 1 192 ? -2.233 -10.677 -8.738 1.00 49.12 192 LEU A CA 1
ATOM 1525 C C . LEU A 1 192 ? -3.756 -10.719 -8.544 1.00 49.12 192 LEU A C 1
ATOM 1527 O O . LEU A 1 192 ? -4.215 -10.631 -7.413 1.00 49.12 192 LEU A O 1
ATOM 1531 N N . ASN A 1 193 ? -4.532 -10.877 -9.620 1.00 48.31 193 ASN A N 1
ATOM 1532 C CA . ASN A 1 193 ? -5.995 -10.985 -9.558 1.00 48.31 193 ASN A CA 1
ATOM 1533 C C . ASN A 1 193 ? -6.506 -12.414 -9.284 1.00 48.31 193 ASN A C 1
ATOM 1535 O O . ASN A 1 193 ? -7.711 -12.603 -9.146 1.00 48.31 193 ASN A O 1
ATOM 1539 N N . ASN A 1 194 ? -5.616 -13.413 -9.242 1.00 46.34 194 ASN A N 1
ATOM 1540 C CA . ASN A 1 194 ? -5.957 -14.828 -9.040 1.00 46.34 194 ASN A CA 1
ATOM 1541 C C . ASN A 1 194 ? -5.469 -15.397 -7.688 1.00 46.34 194 ASN A C 1
ATOM 1543 O O . ASN A 1 194 ? -5.550 -16.609 -7.481 1.00 46.34 194 ASN A O 1
ATOM 1547 N N . CYS A 1 195 ? -4.975 -14.543 -6.787 1.00 39.25 195 CYS A N 1
ATOM 1548 C CA . CYS A 1 195 ? -4.607 -14.868 -5.404 1.00 39.25 195 CYS A CA 1
ATOM 1549 C C . CYS A 1 195 ? -5.573 -14.182 -4.435 1.00 39.25 195 CYS A C 1
ATOM 1551 O O . CYS A 1 195 ? -5.889 -14.804 -3.398 1.00 39.25 195 CYS A O 1
#

Radius of gyration: 29.93 Å; chains: 1; bounding box: 65×48×93 Å

pLDDT: mean 74.82, std 19.81, range [30.08, 95.38]

Foldseek 3Di:
DDQWWKWKAFPPPRDTWDIGSDWDQDPVRWIKDPDTDAWDWDQDPDNQKTFTAHPVRDGFWIWGDDPPDIITTGHPVGIDMDTDDPPPDDDPDDDPDDDDDDDDDDDDDDDDPDPPVVVVVVVVVVVVVVVVVVVVVVVVVVVVVVVVVVVVVVVVVVVVVVVVVVVCCVVCVPDDVVVVPDDPVVVVVVVVVVD

Organism: Diploptera punctata (NCBI:txid6984)

Secondary structure (DSSP, 8-state):
----EEEEEETTT--EEEEES--EE-TTSEEEES--SSEEEEE-SSTTEEEEEETTS-EEEEEEEETTEEEEEEEGGGEEEEEE------------------------------THHHHHHHHHHHHHHHHHHHHHHHHHHHHHHHHHHHHHHHHHHHHHHHHHHHHHHHH-TT--HHHHT---HHHHHHHHTT-